Protein 3KBB (pdb70)

Nearest PDB structures (foldseek):
  3kbb-assembly1_A  TM=1.005E+00  e=5.059E-39  Thermotoga maritima MSB8
  7oct-assembly1_B  TM=7.646E-01  e=1.345E-12  Acinetobacter baumannii ATCC 19606 = CIP 70.34 = JCM 6841
  3s6j-assembly2_B  TM=7.146E-01  e=1.345E-12  Pseudomonas syringae pv. tomato
  2go7-assembly3_C  TM=7.590E-01  e=2.229E-09  Streptococcus pneumoniae TIGR4
  2hi0-assembly2_B  TM=6.966E-01  e=6.775E-09  Lactobaci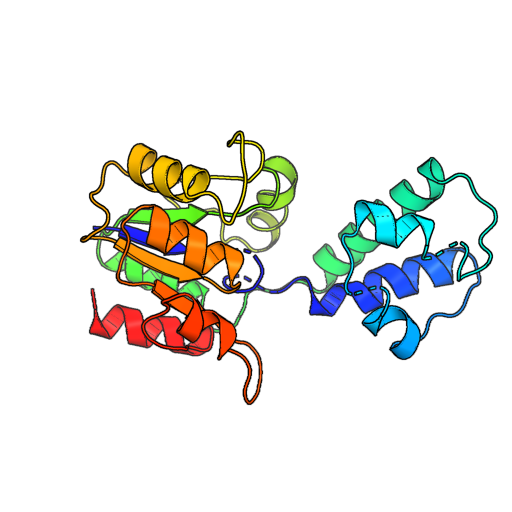llus delbrueckii

Sequence (210 aa):
EAVIFDDGVLDTEPLYFEAYRRVAESYGKPYTEDLHRRIGVPEREGLPILEALEIKDSLENFKKRVHEEKKRVFSELLKENPGVREALEFVKSKRIKLALATSTPQREALEERRLRRLDLEEKYFDVVFGDQVKNGKPDPEIYLLVLERLNVVPEKVVVFEDSKSGVEAAKSAGIERIYGVVHSLNDGKALLEAGAVALVKPEEILNVLKEVL

Structure (mmCIF, N/CA/C/O backbone):
data_3KBB
#
_entry.id   3KBB
#
_cell.length_a   48.160
_cell.length_b   66.698
_cell.length_c   83.800
_cell.angle_alpha   90.000
_cell.angle_beta   90.000
_cell.angle_gamma   90.000
#
_symmetry.space_group_name_H-M   'P 2 21 21'
#
loop_
_entity.id
_entity.type
_entity.pdbx_description
1 polymer 'Phosphorylated carbohydrates phosphatase TM_1254'
2 non-polymer 'SULFATE ION'
3 non-polymer GLYCEROL
4 water water
#
loop_
_atom_site.group_PDB
_atom_site.id
_atom_site.type_symbol
_atom_site.label_atom_id
_atom_site.label_alt_id
_atom_site.label_comp_id
_atom_site.label_asym_id
_atom_site.label_entity_id
_atom_site.label_seq_id
_atom_site.pdbx_PDB_ins_code
_atom_site.Cartn_x
_atom_site.Cartn_y
_atom_site.Cartn_z
_atom_site.occupancy
_atom_site.B_iso_or_equiv
_atom_site.auth_seq_id
_atom_site.auth_comp_id
_atom_site.auth_asym_id
_atom_site.auth_atom_id
_atom_site.pdbx_PDB_model_num
ATOM 9 N N . GLU A 1 2 ? -13.659 0.461 13.242 1.00 24.19 2 GLU A N 1
ATOM 10 C CA . GLU A 1 2 ? -13.711 1.906 13.091 1.00 22.72 2 GLU A CA 1
ATOM 11 C C . GLU A 1 2 ? -12.418 2.585 13.480 1.00 22.10 2 GLU A C 1
ATOM 12 O O . GLU A 1 2 ? -12.142 3.708 13.043 1.00 22.13 2 GLU A O 1
ATOM 18 N N . ALA A 1 3 ? -11.610 1.905 14.294 1.00 19.53 3 ALA A N 1
ATOM 19 C CA . ALA A 1 3 ? -10.313 2.463 14.621 1.00 18.97 3 ALA A CA 1
ATOM 20 C C . ALA A 1 3 ? -9.293 1.394 14.986 1.00 17.82 3 ALA A C 1
ATOM 21 O O . ALA A 1 3 ? -9.640 0.291 15.414 1.00 16.73 3 ALA A O 1
ATOM 23 N N . VAL A 1 4 ? -8.032 1.763 14.792 1.00 16.88 4 VAL A N 1
ATOM 24 C CA . VAL A 1 4 ? -6.908 0.945 15.241 1.00 17.10 4 VAL A CA 1
ATOM 25 C C . VAL A 1 4 ? -6.023 1.816 16.149 1.00 17.86 4 VAL A C 1
ATOM 26 O O . VAL A 1 4 ? -5.694 2.960 15.795 1.00 18.39 4 VAL A O 1
ATOM 30 N N . ILE A 1 5 ? -5.727 1.309 17.348 1.00 16.56 5 ILE A N 1
ATOM 31 C CA . ILE A 1 5 ? -4.951 2.041 18.333 1.00 15.61 5 ILE A CA 1
ATOM 32 C C . ILE A 1 5 ? -3.582 1.371 18.556 1.00 16.84 5 ILE A C 1
ATOM 33 O O . ILE A 1 5 ? -3.520 0.160 18.777 1.00 16.94 5 ILE A O 1
ATOM 38 N N . PHE A 1 6 ? -2.499 2.144 18.517 1.00 16.08 6 PHE A N 1
ATOM 39 C CA . PHE A 1 6 ? -1.163 1.621 18.738 1.00 17.61 6 PHE A CA 1
ATOM 40 C C . PHE A 1 6 ? -0.575 2.198 20.003 1.00 17.20 6 PHE A C 1
ATOM 41 O O . PHE A 1 6 ? -0.595 3.420 20.205 1.00 18.15 6 PHE A O 1
ATOM 49 N N . ASP A 1 7 ? 0.044 1.361 20.821 1.00 17.12 7 ASP A N 1
ATOM 50 C CA . ASP A 1 7 ? 1.036 1.868 21.773 1.00 18.01 7 ASP A CA 1
ATOM 51 C C . ASP A 1 7 ? 2.271 2.345 20.999 1.00 18.29 7 ASP A C 1
ATOM 52 O O . ASP A 1 7 ? 2.487 1.929 19.846 1.00 17.30 7 ASP A O 1
ATOM 65 N N . ASP A 1 9 ? 6.007 3.040 22.302 1.00 18.12 9 ASP A N 1
ATOM 66 C CA . ASP A 1 9 ? 7.274 2.401 22.545 1.00 19.86 9 ASP A CA 1
ATOM 67 C C . ASP A 1 9 ? 7.090 0.907 22.664 1.00 20.29 9 ASP A C 1
ATOM 68 O O . ASP A 1 9 ? 6.289 0.422 23.465 1.00 21.68 9 ASP A O 1
ATOM 73 N N . GLY A 1 10 ? 7.864 0.199 21.879 1.00 20.95 10 GLY A N 1
ATOM 74 C CA . GLY A 1 10 ? 7.780 -1.251 21.837 1.00 22.05 10 GLY A CA 1
ATOM 75 C C . GLY A 1 10 ? 6.852 -1.761 20.750 1.00 22.62 10 GLY A C 1
ATOM 76 O O . GLY A 1 10 ? 6.706 -2.975 20.582 1.00 24.21 10 GLY A O 1
ATOM 77 N N . VAL A 1 11 ? 6.210 -0.857 20.015 1.00 21.07 11 VAL A N 1
ATOM 78 C CA . VAL A 1 11 ? 5.391 -1.248 18.889 1.00 20.26 11 VAL A CA 1
ATOM 79 C C . VAL A 1 11 ? 5.856 -0.473 17.681 1.00 20.47 11 VAL A C 1
ATOM 80 O O . VAL A 1 11 ? 6.313 -1.049 16.724 1.00 20.49 11 VAL A O 1
ATOM 84 N N . LEU A 1 12 ? 5.789 0.863 17.735 1.00 20.16 12 LEU A N 1
ATOM 85 C CA . LEU A 1 12 ? 6.236 1.631 16.567 1.00 20.26 12 LEU A CA 1
ATOM 86 C C . LEU A 1 12 ? 7.772 1.712 16.434 1.00 21.45 12 LEU A C 1
ATOM 87 O O . LEU A 1 12 ? 8.318 1.744 15.318 1.00 21.47 12 LEU A O 1
ATOM 105 N N . ASP A 1 14 ? 11.469 0.860 19.281 1.00 25.63 14 ASP A N 1
ATOM 106 C CA . ASP A 1 14 ? 11.873 0.300 20.580 1.00 27.43 14 ASP A CA 1
ATOM 107 C C . ASP A 1 14 ? 13.043 1.083 21.207 1.00 27.63 14 ASP A C 1
ATOM 108 O O . ASP A 1 14 ? 14.172 1.034 20.706 1.00 28.50 14 ASP A O 1
ATOM 113 N N . THR A 1 15 ? 12.785 1.777 22.300 1.00 28.25 15 THR A N 1
ATOM 114 C CA . THR A 1 15 ? 13.872 2.538 22.951 1.00 28.58 15 THR A CA 1
ATOM 115 C C . THR A 1 15 ? 14.643 1.702 23.952 1.00 29.11 15 THR A C 1
ATOM 116 O O . THR A 1 15 ? 15.839 1.984 24.212 1.00 27.83 15 THR A O 1
ATOM 120 N N . GLU A 1 16 ? 13.951 0.709 24.531 1.00 29.89 16 GLU A N 1
ATOM 121 C CA . GLU A 1 16 ? 14.540 -0.086 25.633 1.00 31.47 16 GLU A CA 1
ATOM 122 C C . GLU A 1 16 ? 15.929 -0.607 25.262 1.00 31.22 16 GLU A C 1
ATOM 123 O O . GLU A 1 16 ? 16.836 -0.494 26.078 1.00 33.13 16 GLU A O 1
ATOM 129 N N . PRO A 1 17 ? 16.102 -1.165 24.048 1.00 31.38 17 PRO A N 1
ATOM 130 C CA . PRO A 1 17 ? 17.434 -1.696 23.700 1.00 31.24 17 PRO A CA 1
ATOM 131 C C . PRO A 1 17 ? 18.546 -0.643 23.619 1.00 30.74 17 PRO A C 1
ATOM 132 O O . PRO A 1 17 ? 19.722 -1.006 23.623 1.00 31.32 17 PRO A O 1
ATOM 136 N N . LEU A 1 18 ? 18.184 0.625 23.509 1.00 29.48 18 LEU A N 1
ATOM 137 C CA . LEU A 1 18 ? 19.199 1.693 23.425 1.00 28.78 18 LEU A CA 1
ATOM 138 C C . LEU A 1 18 ? 19.595 2.271 24.763 1.00 29.27 18 LEU A C 1
ATOM 139 O O . LEU A 1 18 ? 20.456 3.159 24.811 1.00 28.83 18 LEU A O 1
ATOM 144 N N . TYR A 1 19 ? 18.944 1.827 25.838 1.00 29.29 19 TYR A N 1
ATOM 145 C CA . TYR A 1 19 ? 19.264 2.364 27.155 1.00 30.35 19 TYR A CA 1
ATOM 146 C C . TYR A 1 19 ? 20.696 2.049 27.571 1.00 30.15 19 TYR A C 1
ATOM 147 O O . TYR A 1 19 ? 21.338 2.876 28.214 1.00 31.78 19 TYR A O 1
ATOM 156 N N . PHE A 1 20 ? 21.181 0.858 27.221 1.00 30.34 20 PHE A N 1
ATOM 157 C CA . PHE A 1 20 ? 22.548 0.495 27.582 1.00 29.98 20 PHE A CA 1
ATOM 158 C C . PHE A 1 20 ? 23.532 1.511 27.018 1.00 29.67 20 PHE A C 1
ATOM 159 O O . PHE A 1 20 ? 24.319 2.092 27.770 1.00 29.27 20 PHE A O 1
ATOM 167 N N . GLU A 1 21 ? 23.472 1.756 25.706 1.00 28.92 21 GLU A N 1
ATOM 168 C CA . GLU A 1 21 ? 24.361 2.732 25.090 1.00 28.82 21 GLU A CA 1
ATOM 169 C C . GLU A 1 21 ? 24.259 4.145 25.694 1.00 28.94 21 GLU A C 1
ATOM 170 O O . GLU A 1 21 ? 25.285 4.813 25.929 1.00 28.11 21 GLU A O 1
ATOM 176 N N . ALA A 1 22 ? 23.032 4.593 25.978 1.00 28.83 22 ALA A N 1
ATOM 177 C CA . ALA A 1 22 ? 22.828 5.906 26.606 1.00 27.46 22 ALA A CA 1
ATOM 178 C C . ALA A 1 22 ? 23.525 5.971 27.981 1.00 27.02 22 ALA A C 1
ATOM 179 O O . ALA A 1 22 ? 24.264 6.932 28.266 1.00 27.08 22 ALA A O 1
ATOM 181 N N . TYR A 1 23 ? 23.309 4.949 28.798 1.00 26.74 23 TYR A N 1
ATOM 182 C CA . TYR A 1 23 ? 23.889 4.932 30.152 1.00 26.45 23 TYR A CA 1
ATOM 183 C C . TYR A 1 23 ? 25.405 4.678 30.107 1.00 25.60 23 TYR A C 1
ATOM 184 O O . TYR A 1 23 ? 26.160 5.223 30.921 1.00 24.57 23 TYR A O 1
ATOM 193 N N . ARG A 1 24 ? 25.835 3.885 29.132 1.00 25.03 24 ARG A N 1
ATOM 194 C CA . ARG A 1 24 ? 27.277 3.660 28.890 1.00 24.85 24 ARG A CA 1
ATOM 195 C C . ARG A 1 24 ? 27.983 4.972 28.539 1.00 24.93 24 ARG A C 1
ATOM 196 O O . ARG A 1 24 ? 29.075 5.256 29.070 1.00 24.53 24 ARG A O 1
ATOM 204 N N . ARG A 1 25 ? 27.382 5.778 27.667 1.00 23.90 25 ARG A N 1
ATOM 205 C CA . ARG A 1 25 ? 27.910 7.102 27.345 1.00 24.89 25 ARG A CA 1
ATOM 206 C C . ARG A 1 25 ? 27.961 8.068 28.531 1.00 24.78 25 ARG A C 1
ATOM 207 O O . ARG A 1 25 ? 28.914 8.857 28.661 1.00 25.03 25 ARG A O 1
ATOM 215 N N . VAL A 1 26 ? 26.929 8.030 29.372 1.00 25.31 26 VAL A N 1
ATOM 216 C CA . VAL A 1 26 ? 26.931 8.838 30.586 1.00 25.37 26 VAL A CA 1
ATOM 217 C C . VAL A 1 26 ? 28.146 8.467 31.431 1.00 24.64 26 VAL A C 1
ATOM 218 O O . VAL A 1 26 ? 28.943 9.353 31.784 1.00 25.69 26 VAL A O 1
ATOM 222 N N . ALA A 1 27 ? 28.304 7.171 31.706 1.00 24.53 27 ALA A N 1
ATOM 223 C CA . ALA A 1 27 ? 29.407 6.687 32.542 1.00 23.08 27 ALA A CA 1
ATOM 224 C C . ALA A 1 27 ? 30.725 7.119 31.907 1.00 23.26 27 ALA A C 1
ATOM 225 O O . ALA A 1 27 ? 31.637 7.627 32.599 1.00 23.09 27 ALA A O 1
ATOM 227 N N . GLU A 1 28 ? 30.832 6.911 30.590 1.00 21.55 28 GLU A N 1
ATOM 228 C CA . GLU A 1 28 ? 32.044 7.260 29.850 1.00 22.13 28 GLU A CA 1
ATOM 229 C C . GLU A 1 28 ? 32.361 8.760 29.950 1.00 22.05 28 GLU A C 1
ATOM 230 O O . GLU A 1 28 ? 33.533 9.157 30.036 1.00 23.99 28 GLU A O 1
ATOM 236 N N . SER A 1 29 ? 31.327 9.597 29.967 1.00 23.10 29 SER A N 1
ATOM 237 C CA . SER A 1 29 ? 31.537 11.044 30.069 1.00 24.11 29 SER A CA 1
ATOM 238 C C . SER A 1 29 ? 32.160 11.433 31.426 1.00 24.34 29 SER A C 1
ATOM 239 O O . SER A 1 29 ? 32.768 12.502 31.533 1.00 26.12 29 SER A O 1
ATOM 242 N N . TYR A 1 30 ? 31.968 10.592 32.438 1.00 25.01 30 TYR A N 1
ATOM 243 C CA . TYR A 1 30 ? 32.584 10.768 33.762 1.00 24.91 30 TYR A CA 1
ATOM 244 C C . TYR A 1 30 ? 33.874 9.947 33.979 1.00 24.83 30 TYR A C 1
ATOM 245 O O . TYR A 1 30 ? 34.361 9.783 35.147 1.00 24.56 30 TYR A O 1
ATOM 254 N N . GLY A 1 31 ? 34.414 9.406 32.887 1.00 24.50 31 GLY A N 1
ATOM 255 C CA . GLY A 1 31 ? 35.590 8.544 32.951 1.00 23.62 31 GLY A CA 1
ATOM 256 C C . GLY A 1 31 ? 35.381 7.186 33.623 1.00 24.06 31 GLY A C 1
ATOM 257 O O . GLY A 1 31 ? 36.347 6.610 34.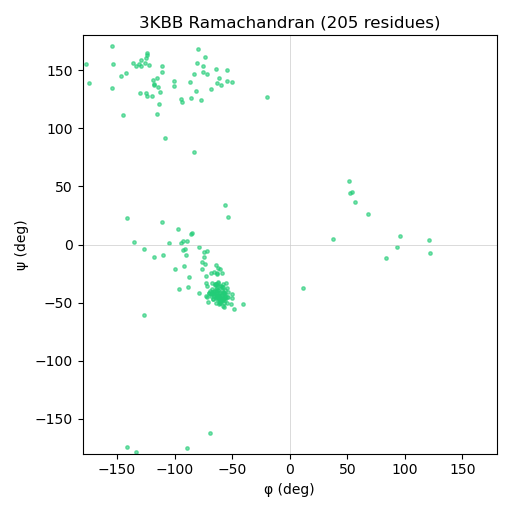115 1.00 23.99 31 GLY A O 1
ATOM 258 N N . LYS A 1 32 ? 34.132 6.664 33.612 1.00 22.26 32 LYS A N 1
ATOM 259 C CA . LYS A 1 32 ? 33.750 5.425 34.261 1.00 21.84 32 LYS A CA 1
ATOM 260 C C . LYS A 1 32 ? 33.293 4.331 33.273 1.00 21.26 32 LYS A C 1
ATOM 261 O O . LYS A 1 32 ? 32.637 4.636 32.269 1.00 20.28 32 LYS A O 1
ATOM 267 N N . PRO A 1 33 ? 33.642 3.069 33.586 1.00 21.37 33 PRO A N 1
ATOM 268 C CA . PRO A 1 33 ? 33.209 1.935 32.804 1.00 22.13 33 PRO A CA 1
ATOM 269 C C . PRO A 1 33 ? 31.762 1.569 33.176 1.00 23.08 33 PRO A C 1
ATOM 270 O O . PRO A 1 33 ? 31.211 2.052 34.191 1.00 22.68 33 PRO A O 1
ATOM 274 N N . TYR A 1 34 ? 31.151 0.712 32.367 1.00 24.08 34 TYR A N 1
ATOM 275 C CA . TYR A 1 34 ? 29.787 0.293 32.604 1.00 25.58 34 TYR A CA 1
ATOM 276 C C . TYR A 1 34 ? 29.571 -1.078 31.966 1.00 27.25 34 TYR A C 1
ATOM 277 O O . TYR A 1 34 ? 29.992 -1.299 30.832 1.00 28.38 34 TYR A O 1
ATOM 286 N N . THR A 1 35 ? 28.941 -1.992 32.700 1.00 27.95 35 THR A N 1
ATOM 287 C CA . THR A 1 35 ? 28.746 -3.371 32.217 1.00 29.28 35 THR A CA 1
ATOM 288 C C . THR A 1 35 ? 27.272 -3.672 31.912 1.00 29.90 35 THR A C 1
ATOM 289 O O . THR A 1 35 ? 26.367 -3.073 32.496 1.00 29.56 35 THR A O 1
ATOM 293 N N . GLU A 1 36 ? 27.038 -4.615 30.993 1.00 30.76 36 GLU A N 1
ATOM 294 C CA . GLU A 1 36 ? 25.655 -5.088 30.738 1.00 31.44 36 GLU A CA 1
ATOM 295 C C . GLU A 1 36 ? 25.057 -5.807 31.948 1.00 30.46 36 GLU A C 1
ATOM 296 O O . GLU A 1 36 ? 23.878 -5.692 32.200 1.00 30.46 36 GLU A O 1
ATOM 302 N N . ASP A 1 37 ? 25.884 -6.525 32.701 1.00 30.09 37 ASP A N 1
ATOM 303 C CA . ASP A 1 37 ? 25.448 -7.163 33.937 1.00 30.24 37 ASP A CA 1
ATOM 304 C C . ASP A 1 37 ? 24.856 -6.170 34.934 1.00 29.25 37 ASP A C 1
ATOM 305 O O . ASP A 1 37 ? 23.782 -6.424 35.479 1.00 29.47 37 ASP A O 1
ATOM 310 N N . LEU A 1 38 ? 25.519 -5.024 35.148 1.00 26.90 38 LEU A N 1
ATOM 311 C CA . LEU A 1 38 ? 24.932 -4.001 36.024 1.00 26.81 38 LEU A CA 1
ATOM 312 C C . LEU A 1 38 ? 23.689 -3.419 35.374 1.00 26.70 38 LEU A C 1
ATOM 313 O O . LEU A 1 38 ? 22.675 -3.189 36.029 1.00 27.34 38 LEU A O 1
ATOM 318 N N . HIS A 1 39 ? 23.784 -3.183 34.074 1.00 26.89 39 HIS A N 1
ATOM 319 C CA . HIS A 1 39 ? 22.752 -2.468 33.377 1.00 27.63 39 HIS A CA 1
ATOM 320 C C . HIS A 1 39 ? 21.436 -3.243 33.393 1.00 28.51 39 HIS A C 1
ATOM 321 O O . HIS A 1 39 ? 20.390 -2.645 33.631 1.00 28.69 39 HIS A O 1
ATOM 328 N N . ARG A 1 40 ? 21.526 -4.556 33.166 1.00 29.32 40 ARG A N 1
ATOM 329 C CA . ARG A 1 40 ? 20.379 -5.493 33.208 1.00 30.87 40 ARG A CA 1
ATOM 330 C C . ARG A 1 40 ? 19.643 -5.380 34.548 1.00 31.48 40 ARG A C 1
ATOM 331 O O . ARG A 1 40 ? 18.405 -5.476 34.619 1.00 30.20 40 ARG A O 1
ATOM 339 N N . ARG A 1 41 ? 20.413 -5.179 35.615 1.00 30.62 41 ARG A N 1
ATOM 340 C CA . ARG A 1 41 ? 19.805 -5.044 36.936 1.00 31.75 41 ARG A CA 1
ATOM 341 C C . ARG A 1 41 ? 19.225 -3.659 37.151 1.00 31.23 41 ARG A C 1
ATOM 342 O O . ARG A 1 41 ? 18.118 -3.519 37.692 1.00 32.39 41 ARG A O 1
ATOM 350 N N . ILE A 1 42 ? 19.954 -2.636 36.718 1.00 32.25 42 ILE A N 1
ATOM 351 C CA . ILE A 1 42 ? 19.497 -1.242 36.793 1.00 31.96 42 ILE A CA 1
ATOM 352 C C . ILE A 1 42 ? 18.150 -1.047 36.072 1.00 34.01 42 ILE A C 1
ATOM 353 O O . ILE A 1 42 ? 17.324 -0.191 36.474 1.00 33.89 42 ILE A O 1
ATOM 371 N N . GLY A 1 44 ? 15.705 -3.182 35.887 1.00 35.97 44 GLY A N 1
ATOM 372 C CA . GLY A 1 44 ? 14.584 -3.789 36.603 1.00 37.35 44 GLY A CA 1
ATOM 373 C C . GLY A 1 44 ? 13.813 -2.845 37.528 1.00 38.16 44 GLY A C 1
ATOM 374 O O . GLY A 1 44 ? 12.926 -3.293 38.261 1.00 38.78 44 GLY A O 1
ATOM 375 N N . VAL A 1 45 ? 14.159 -1.558 37.532 1.00 38.70 45 VAL A N 1
ATOM 376 C CA . VAL A 1 45 ? 13.469 -0.565 38.374 1.00 39.42 45 VAL A CA 1
ATOM 377 C C . VAL A 1 45 ? 13.186 0.714 37.600 1.00 40.06 45 VAL A C 1
ATOM 378 O O . VAL A 1 45 ? 13.867 1.000 36.617 1.00 40.23 45 VAL A O 1
ATOM 382 N N . PRO A 1 46 ? 12.170 1.487 38.026 1.00 40.79 46 PRO A N 1
ATOM 383 C CA . PRO A 1 46 ? 11.883 2.782 37.384 1.00 41.36 46 PRO A CA 1
ATOM 384 C C . PRO A 1 46 ? 13.075 3.732 37.322 1.00 41.49 46 PRO A C 1
ATOM 385 O O . PRO A 1 46 ? 13.843 3.855 38.290 1.00 41.76 46 PRO A O 1
ATOM 389 N N . GLU A 1 47 ? 13.200 4.427 36.196 1.00 41.57 47 GLU A N 1
ATOM 390 C CA . GLU A 1 47 ? 14.327 5.338 35.967 1.00 41.65 47 GLU A CA 1
ATOM 391 C C . GLU A 1 47 ? 14.489 6.413 37.055 1.00 41.61 47 GLU A C 1
ATOM 392 O O . GLU A 1 47 ? 15.606 6.815 37.379 1.00 40.92 47 GLU A O 1
ATOM 398 N N . ARG A 1 48 ? 13.379 6.871 37.625 1.00 41.40 48 ARG A N 1
ATOM 399 C CA . ARG A 1 48 ? 13.442 7.870 38.692 1.00 41.73 48 ARG A CA 1
ATOM 400 C C . ARG A 1 48 ? 14.360 7.459 39.860 1.00 40.47 48 ARG A C 1
ATOM 401 O O . ARG A 1 48 ? 15.143 8.280 40.342 1.00 40.59 48 ARG A O 1
ATOM 409 N N . GLU A 1 49 ? 14.238 6.211 40.314 1.00 39.43 49 GLU A N 1
ATOM 410 C CA . GLU A 1 49 ? 15.088 5.670 41.389 1.00 38.69 49 GLU A CA 1
ATOM 411 C C . GLU A 1 49 ? 16.337 4.977 40.850 1.00 37.53 49 GLU A C 1
ATOM 412 O O . GLU A 1 49 ? 17.294 4.740 41.586 1.00 36.96 49 GLU A O 1
ATOM 418 N N . GLY A 1 50 ? 16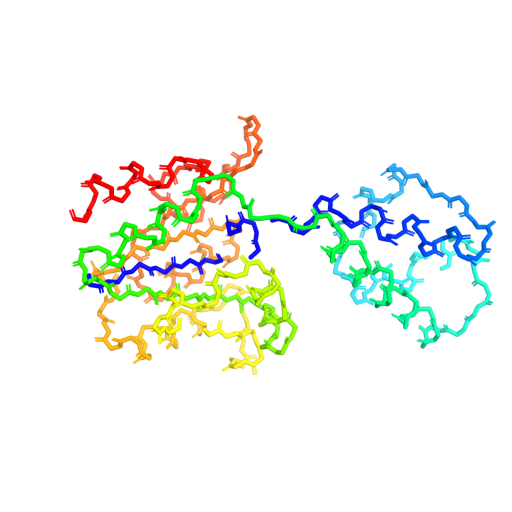.297 4.618 39.576 1.00 35.90 50 GLY A N 1
ATOM 419 C CA . GLY A 1 50 ? 17.420 3.951 38.909 1.00 34.93 50 GLY A CA 1
ATOM 420 C C . GLY A 1 50 ? 18.614 4.853 38.684 1.00 34.17 50 GLY A C 1
ATOM 421 O O . GLY A 1 50 ? 19.769 4.423 38.872 1.00 34.21 50 GLY A O 1
ATOM 422 N N . LEU A 1 51 ? 18.353 6.094 38.281 1.00 32.63 51 LEU A N 1
ATOM 423 C CA . LEU A 1 51 ? 19.414 7.062 38.003 1.00 32.42 51 LEU A CA 1
ATOM 424 C C . LEU A 1 51 ? 20.306 7.386 39.201 1.00 32.31 51 LEU A C 1
ATOM 425 O O . LEU A 1 51 ? 21.527 7.354 39.080 1.00 32.25 51 LEU A O 1
ATOM 430 N N . PRO A 1 52 ? 19.710 7.721 40.355 1.00 32.31 52 PRO A N 1
ATOM 431 C CA . PRO A 1 52 ? 20.540 7.963 41.542 1.00 31.85 52 PRO A CA 1
ATOM 432 C C . PRO A 1 52 ? 21.392 6.758 41.942 1.00 31.38 52 PRO A C 1
ATOM 433 O O . PRO A 1 52 ? 22.541 6.946 42.341 1.00 31.21 52 PRO A O 1
ATOM 437 N N . ILE A 1 53 ? 20.837 5.549 41.831 1.00 30.97 53 ILE A N 1
ATOM 438 C CA . ILE A 1 53 ? 21.571 4.311 42.056 1.00 30.79 53 ILE A CA 1
ATOM 439 C C . ILE A 1 53 ? 22.747 4.177 41.073 1.00 30.33 53 ILE A C 1
ATOM 440 O O . ILE A 1 53 ? 23.859 3.874 41.470 1.00 29.25 53 ILE A O 1
ATOM 445 N N . LEU A 1 54 ? 22.483 4.386 39.793 1.00 30.11 54 LEU A N 1
ATOM 446 C CA . LEU A 1 54 ? 23.539 4.329 38.791 1.00 30.17 54 LEU A CA 1
ATOM 447 C C . LEU A 1 54 ? 24.685 5.262 39.177 1.00 30.08 54 LEU A C 1
ATOM 448 O O . LEU A 1 54 ? 25.860 4.876 39.121 1.00 28.95 54 LEU A O 1
ATOM 461 N N . GLU A 1 56 ? 25.658 6.469 42.085 1.00 30.03 56 GLU A N 1
ATOM 462 C CA . GLU A 1 56 ? 26.439 5.954 43.217 1.00 29.33 56 GLU A CA 1
ATOM 463 C C . GLU A 1 56 ? 27.158 4.637 42.897 1.00 29.24 56 GLU A C 1
ATOM 464 O O . GLU A 1 56 ? 28.281 4.416 43.362 1.00 28.98 56 GLU A O 1
ATOM 470 N N . ALA A 1 57 ? 26.513 3.770 42.124 1.00 28.27 57 ALA A N 1
ATOM 471 C CA . ALA A 1 57 ? 27.142 2.517 41.715 1.00 28.61 57 ALA A CA 1
ATOM 472 C C . ALA A 1 57 ? 28.469 2.800 40.992 1.00 28.68 57 ALA A C 1
ATOM 473 O O . ALA A 1 57 ? 29.459 2.067 41.173 1.00 29.30 57 ALA A O 1
ATOM 475 N N . LEU A 1 58 ? 28.475 3.850 40.180 1.00 27.75 58 LEU A N 1
ATOM 476 C CA . LEU A 1 58 ? 29.621 4.217 39.351 1.00 28.69 58 LEU A CA 1
ATOM 477 C C . LEU A 1 58 ? 30.596 5.162 40.060 1.00 28.71 58 LEU A C 1
ATOM 478 O O . LEU A 1 58 ? 31.581 5.629 39.462 1.00 28.09 58 LEU A O 1
ATOM 483 N N . GLU A 1 59 ? 30.299 5.461 41.327 1.00 29.29 59 GLU A N 1
ATOM 484 C CA . GLU A 1 59 ? 31.149 6.328 42.153 1.00 31.21 59 GLU A CA 1
ATOM 485 C C . GLU A 1 59 ? 31.378 7.698 41.530 1.00 30.58 59 GLU A C 1
ATOM 486 O O . GLU A 1 59 ? 32.475 8.279 41.616 1.00 30.75 59 GLU A O 1
ATOM 492 N N . ILE A 1 60 ? 30.336 8.206 40.877 1.00 30.19 60 ILE A N 1
ATOM 493 C CA . ILE A 1 60 ? 30.370 9.505 40.242 1.00 30.45 60 ILE A CA 1
ATOM 494 C C . ILE A 1 60 ? 30.127 10.599 41.281 1.00 31.87 60 ILE A C 1
ATOM 495 O O . ILE A 1 60 ? 29.207 10.502 42.095 1.00 31.50 60 ILE A O 1
ATOM 500 N N . LYS A 1 61 ? 30.980 11.615 41.247 1.00 32.91 61 LYS A N 1
ATOM 501 C CA . LYS A 1 61 ? 30.899 12.712 42.201 1.00 34.86 61 LYS A CA 1
ATOM 502 C C . LYS A 1 61 ? 30.393 13.921 41.433 1.00 35.26 61 LYS A C 1
ATOM 503 O O . LYS A 1 61 ? 31.159 14.646 40.805 1.00 36.16 61 LYS A O 1
ATOM 509 N N . ASP A 1 62 ? 29.078 14.081 41.431 1.00 36.29 62 ASP A N 1
ATOM 510 C CA . ASP A 1 62 ? 28.421 15.215 40.797 1.00 37.04 62 ASP A CA 1
ATOM 511 C C . ASP A 1 62 ? 27.109 15.359 41.558 1.00 37.93 62 ASP A C 1
ATOM 512 O O . ASP A 1 62 ? 26.779 14.503 42.380 1.00 38.17 62 ASP A O 1
ATOM 517 N N . SER A 1 63 ? 26.380 16.445 41.322 1.00 38.61 63 SER A N 1
ATOM 518 C CA . SER A 1 63 ? 25.046 16.577 41.895 1.00 39.41 63 SER A CA 1
ATOM 519 C C . SER A 1 63 ? 24.095 15.684 41.099 1.00 39.52 63 SER A C 1
ATOM 520 O O . SER A 1 63 ? 24.334 15.419 39.905 1.00 39.55 63 SER A O 1
ATOM 523 N N . LEU A 1 64 ? 23.018 15.230 41.737 1.00 39.57 64 LEU A N 1
ATOM 524 C CA . LEU A 1 64 ? 22.006 14.447 41.015 1.00 39.88 64 LEU A CA 1
ATOM 525 C C . LEU A 1 64 ? 21.404 15.239 39.840 1.00 40.31 64 LEU A C 1
ATOM 526 O O . LEU A 1 64 ? 21.110 14.679 38.779 1.00 40.10 64 LEU A O 1
ATOM 531 N N . GLU A 1 65 ? 21.234 16.541 40.050 1.00 40.29 65 GLU A N 1
ATOM 532 C CA . GLU A 1 65 ? 20.683 17.437 39.050 1.00 40.48 65 GLU A CA 1
ATOM 533 C C . GLU A 1 65 ? 21.550 17.440 37.795 1.00 40.19 65 GLU A C 1
ATOM 534 O O . GLU A 1 65 ? 21.037 17.310 36.679 1.00 40.16 65 GLU A O 1
ATOM 540 N N . ASN A 1 66 ? 22.858 17.593 37.992 1.00 39.95 66 ASN A N 1
ATOM 541 C CA . ASN A 1 66 ? 23.821 17.559 36.898 1.00 40.08 66 ASN A CA 1
ATOM 542 C C . ASN A 1 66 ? 23.849 16.194 36.208 1.00 39.37 66 ASN A C 1
ATOM 543 O O . ASN A 1 66 ? 23.903 16.113 34.972 1.00 39.62 66 ASN A O 1
ATOM 548 N N . PHE A 1 67 ? 23.797 15.132 37.009 1.00 38.37 67 PHE A N 1
ATOM 549 C CA . PHE A 1 67 ? 23.794 13.764 36.482 1.00 37.50 67 PHE A CA 1
ATOM 550 C C . PHE A 1 67 ? 22.584 13.525 35.585 1.00 37.75 67 PHE A C 1
ATOM 551 O O . PHE A 1 67 ? 22.729 13.052 34.452 1.00 37.46 67 PHE A O 1
ATOM 559 N N . LYS A 1 68 ? 21.396 13.869 36.097 1.00 37.68 68 LYS A N 1
ATOM 560 C CA . LYS A 1 68 ? 20.133 13.704 35.359 1.00 37.86 68 LYS A CA 1
ATOM 561 C C . LYS A 1 68 ? 20.153 14.448 34.042 1.00 37.36 68 LYS A C 1
ATOM 562 O O . LYS A 1 68 ? 19.621 13.968 33.047 1.00 36.33 68 LYS A O 1
ATOM 568 N N . LYS A 1 69 ? 20.792 15.616 34.039 1.00 37.95 69 LYS A N 1
ATOM 569 C CA . LYS A 1 69 ? 20.928 16.411 32.827 1.00 38.81 69 LYS A CA 1
ATOM 570 C C . LYS A 1 69 ? 21.792 15.684 31.795 1.00 38.78 69 LYS A C 1
ATOM 571 O O . LYS A 1 69 ? 21.507 15.721 30.601 1.00 38.73 69 LYS A O 1
ATOM 577 N N . ARG A 1 70 ? 22.857 15.036 32.270 1.00 38.88 70 ARG A N 1
ATOM 578 C CA . ARG A 1 70 ? 23.772 14.310 31.388 1.00 38.48 70 ARG A CA 1
ATOM 579 C C . ARG A 1 70 ? 23.070 13.101 30.797 1.00 37.62 70 ARG A C 1
ATOM 580 O O . ARG A 1 70 ? 23.213 12.806 29.610 1.00 36.76 70 ARG A O 1
ATOM 588 N N . VAL A 1 71 ? 22.319 12.396 31.634 1.00 37.11 71 VAL A N 1
ATOM 589 C CA . VAL A 1 71 ? 21.500 11.289 31.160 1.00 37.47 71 VAL A CA 1
ATOM 590 C C . VAL A 1 71 ? 20.547 11.779 30.056 1.00 38.19 71 VAL A C 1
ATOM 591 O O . VAL A 1 71 ? 20.421 11.151 28.990 1.00 36.95 71 VAL A O 1
ATOM 595 N N . HIS A 1 72 ? 19.913 12.922 30.311 1.00 39.28 72 HIS A N 1
ATOM 596 C CA . HIS A 1 72 ? 18.985 13.511 29.352 1.00 40.59 72 HIS A CA 1
ATOM 597 C C . HIS A 1 72 ? 19.680 13.749 28.002 1.00 40.29 72 HIS A C 1
ATOM 598 O O . HIS A 1 72 ? 19.186 13.324 26.957 1.00 39.80 72 HIS A O 1
ATOM 605 N N . GLU A 1 73 ? 20.842 14.393 28.050 1.00 40.63 73 GLU A N 1
ATOM 606 C CA . GLU A 1 73 ? 21.663 14.700 26.871 1.00 40.81 73 GLU A CA 1
ATOM 607 C C . GLU A 1 73 ? 22.096 13.452 26.083 1.00 40.39 73 GLU A C 1
ATOM 608 O O . GLU A 1 73 ? 21.981 13.418 24.847 1.00 40.54 73 GLU A O 1
ATOM 614 N N . GLU A 1 74 ? 22.592 12.441 26.794 1.00 39.57 74 GLU A N 1
ATOM 615 C CA . GLU A 1 74 ? 23.055 11.213 26.148 1.00 38.88 74 GLU A CA 1
ATOM 616 C C . GLU A 1 74 ? 21.919 10.392 25.517 1.00 38.83 74 GLU A C 1
ATOM 617 O O . GLU A 1 74 ? 22.092 9.815 24.436 1.00 38.43 74 GLU A O 1
ATOM 623 N N . LYS A 1 75 ? 20.761 10.341 26.175 1.00 38.20 75 LYS A N 1
ATOM 624 C CA . LYS A 1 75 ? 19.589 9.677 25.589 1.00 38.29 75 LYS A CA 1
ATOM 625 C C . LYS A 1 75 ? 19.155 10.342 24.274 1.00 38.40 75 LYS A C 1
ATOM 626 O O . LYS A 1 75 ? 18.835 9.659 23.304 1.00 38.16 75 LYS A O 1
ATOM 632 N N . LYS A 1 76 ? 19.169 11.674 24.239 1.00 38.46 76 LYS A N 1
ATOM 633 C CA . LYS A 1 76 ? 18.799 12.411 23.033 1.00 38.78 76 LYS A CA 1
ATOM 634 C C . LYS A 1 76 ? 19.699 12.045 21.872 1.00 38.38 76 LYS A C 1
ATOM 635 O O . LYS A 1 76 ? 19.221 11.789 20.770 1.00 38.64 76 LYS A O 1
ATOM 641 N N . ARG A 1 77 ? 21.002 12.026 22.133 1.00 37.73 77 ARG A N 1
ATOM 642 C CA . ARG A 1 77 ? 22.008 11.730 21.130 1.00 37.21 77 ARG A CA 1
ATOM 643 C C . ARG A 1 77 ? 21.871 10.312 20.620 1.00 36.16 77 ARG A C 1
ATOM 644 O O . ARG A 1 77 ? 21.862 10.090 19.406 1.00 35.73 77 ARG A O 1
ATOM 652 N N . VAL A 1 78 ? 21.786 9.362 21.550 1.00 34.90 78 VAL A N 1
ATOM 653 C CA . VAL A 1 78 ? 21.659 7.961 21.200 1.00 33.98 78 VAL A CA 1
ATOM 654 C C . VAL A 1 78 ? 20.369 7.740 20.400 1.00 34.30 78 VAL A C 1
ATOM 655 O O . VAL A 1 78 ? 20.404 7.079 19.353 1.00 34.44 78 VAL A O 1
ATOM 659 N N . PHE A 1 79 ? 19.248 8.296 20.881 1.00 34.94 79 PHE A N 1
ATOM 660 C CA . PHE A 1 79 ? 17.940 8.046 20.231 1.00 35.71 79 PHE A CA 1
ATOM 661 C C . PHE A 1 79 ? 17.968 8.683 18.858 1.00 36.61 79 PHE A C 1
ATOM 662 O O . PHE A 1 79 ? 17.610 8.059 17.843 1.00 37.53 79 PHE A O 1
ATOM 670 N N . SER A 1 80 ? 18.440 9.922 18.819 1.00 36.80 80 SER A N 1
ATOM 671 C CA . SER A 1 80 ? 18.586 10.619 17.560 1.00 38.12 80 SER A CA 1
ATOM 672 C C . SER A 1 80 ? 19.427 9.812 16.574 1.00 37.90 80 SER A C 1
ATOM 673 O O . SER A 1 80 ? 19.049 9.661 15.413 1.00 37.72 80 SER A O 1
ATOM 676 N N . GLU A 1 81 ? 20.544 9.259 17.039 1.00 38.22 81 GLU A N 1
ATOM 677 C CA . GLU A 1 81 ? 21.431 8.496 16.157 1.00 39.07 81 GLU A CA 1
ATOM 678 C C . GLU A 1 81 ? 20.843 7.131 15.762 1.00 37.72 81 GLU A C 1
ATOM 679 O O . GLU A 1 81 ? 20.878 6.745 14.585 1.00 38.41 81 GLU A O 1
ATOM 685 N N . LEU A 1 82 ? 20.283 6.412 16.726 1.00 35.18 82 LEU A N 1
ATOM 686 C CA . LEU A 1 82 ? 20.044 4.976 16.521 1.00 33.95 82 LEU A CA 1
ATOM 687 C C . LEU A 1 82 ? 18.588 4.518 16.552 1.00 32.75 82 LEU A C 1
ATOM 688 O O . LEU A 1 82 ? 18.310 3.358 16.234 1.00 32.27 82 LEU A O 1
ATOM 693 N N . LEU A 1 83 ? 17.672 5.390 16.971 1.00 31.98 83 LEU A N 1
ATOM 694 C CA . LEU A 1 83 ? 16.270 4.972 17.067 1.00 31.54 83 LEU A CA 1
ATOM 695 C C . LEU A 1 83 ? 15.676 4.957 15.672 1.00 30.23 83 LEU A C 1
ATOM 696 O O . LEU A 1 83 ? 15.744 5.943 14.969 1.00 30.57 83 LEU A O 1
ATOM 701 N N . LYS A 1 84 ? 15.133 3.810 15.278 1.00 28.90 84 LYS A N 1
ATOM 702 C CA . LYS A 1 84 ? 14.522 3.651 13.976 1.00 28.34 84 LYS A CA 1
ATOM 703 C C . LYS A 1 84 ? 13.141 3.041 14.186 1.00 27.32 84 LYS A C 1
ATOM 704 O O . LYS A 1 84 ? 12.881 2.394 15.196 1.00 27.31 84 LYS A O 1
ATOM 710 N N . GLU A 1 85 ? 12.270 3.217 13.214 1.00 25.82 85 GLU A N 1
ATOM 711 C CA . GLU A 1 85 ? 10.976 2.583 13.248 1.00 24.69 85 GLU A CA 1
ATOM 712 C C . GLU A 1 85 ? 11.156 1.060 13.189 1.00 24.62 85 GLU A C 1
ATOM 713 O O . GLU A 1 85 ? 12.147 0.560 12.612 1.00 26.00 85 GLU A O 1
ATOM 719 N N . ASN A 1 86 ? 10.224 0.319 13.780 1.00 23.33 86 ASN A N 1
ATOM 720 C CA . ASN A 1 86 ? 10.246 -1.147 13.656 1.00 23.78 86 ASN A CA 1
ATOM 721 C C . ASN A 1 86 ? 9.854 -1.564 12.233 1.00 24.35 86 ASN A C 1
ATOM 722 O O . ASN A 1 86 ? 9.002 -0.916 11.595 1.00 23.66 86 ASN A O 1
ATOM 727 N N . PRO A 1 87 ? 10.450 -2.672 11.742 1.00 25.86 87 PRO A N 1
ATOM 728 C CA . PRO A 1 87 ? 10.092 -3.108 10.382 1.00 25.74 87 PRO A CA 1
ATOM 729 C C . PRO A 1 87 ? 8.603 -3.416 10.239 1.00 25.04 87 PRO A C 1
ATOM 730 O O . PRO A 1 87 ? 8.006 -4.063 11.116 1.00 25.95 87 PRO A O 1
ATOM 734 N N . GLY A 1 88 ? 8.025 -2.970 9.124 1.00 24.23 88 GLY A N 1
ATOM 735 C CA . GLY A 1 88 ? 6.628 -3.276 8.763 1.00 23.76 88 GLY A CA 1
ATOM 736 C C . GLY A 1 88 ? 5.601 -2.364 9.407 1.00 24.02 88 GLY A C 1
ATOM 737 O O . GLY A 1 88 ? 4.423 -2.371 9.014 1.00 23.78 88 GLY A O 1
ATOM 738 N N . VAL A 1 89 ? 6.026 -1.566 10.388 1.00 23.42 89 VAL A N 1
ATOM 739 C CA . VAL A 1 89 ? 5.040 -0.738 11.084 1.00 24.32 89 VAL A CA 1
ATOM 740 C C . VAL A 1 89 ? 4.496 0.414 10.192 1.00 23.50 89 VAL A C 1
ATOM 741 O O . VAL A 1 89 ? 3.284 0.698 10.178 1.00 23.03 89 VAL A O 1
ATOM 745 N N . ARG A 1 90 ? 5.374 1.057 9.435 1.00 23.46 90 ARG A N 1
ATOM 746 C CA . ARG A 1 90 ? 4.901 2.093 8.512 1.00 23.53 90 ARG A CA 1
ATOM 747 C C . ARG A 1 90 ? 3.846 1.548 7.544 1.00 23.89 90 ARG A C 1
ATOM 748 O O . ARG A 1 90 ? 2.811 2.188 7.333 1.00 23.50 90 ARG A O 1
ATOM 756 N N . GLU A 1 91 ? 4.067 0.337 7.009 1.00 24.74 91 GLU A N 1
ATOM 757 C CA . GLU A 1 91 ? 3.159 -0.271 6.022 1.00 25.87 91 GLU A CA 1
ATOM 758 C C . GLU A 1 91 ? 1.801 -0.545 6.679 1.00 24.30 91 GLU A C 1
ATOM 759 O O . GLU A 1 91 ? 0.739 -0.472 6.047 1.00 23.14 91 GLU A O 1
ATOM 765 N N . ALA A 1 92 ? 1.849 -0.903 7.958 1.00 22.97 92 ALA A N 1
ATOM 766 C CA . ALA A 1 92 ? 0.657 -1.163 8.729 1.00 21.72 92 ALA A CA 1
ATOM 767 C C . ALA A 1 92 ? -0.122 0.120 8.947 1.00 20.93 92 ALA A C 1
ATOM 768 O O . ALA A 1 92 ? -1.338 0.124 8.779 1.00 19.39 92 ALA A O 1
ATOM 770 N N . LEU A 1 93 ? 0.570 1.207 9.303 1.00 20.76 93 LEU A N 1
ATOM 771 C CA . LEU A 1 93 ? -0.112 2.507 9.471 1.00 20.67 93 LEU A CA 1
ATOM 772 C C . LEU A 1 93 ? -0.707 2.982 8.139 1.00 21.54 93 LEU A C 1
ATOM 773 O O . LEU A 1 93 ? -1.864 3.440 8.078 1.00 20.96 93 LEU A O 1
ATOM 778 N N . GLU A 1 94 ? 0.095 2.854 7.084 1.00 22.05 94 GLU A N 1
ATOM 779 C CA . GLU A 1 94 ? -0.397 3.182 5.730 1.00 23.53 94 GLU A CA 1
ATOM 780 C C . GLU A 1 94 ? -1.644 2.364 5.371 1.00 23.33 94 GLU A C 1
ATOM 781 O O . GLU A 1 94 ? -2.605 2.893 4.809 1.00 23.86 94 GLU A O 1
ATOM 787 N N . PHE A 1 95 ? -1.651 1.076 5.714 1.00 21.87 95 PHE A N 1
ATOM 788 C CA . PHE A 1 95 ? -2.799 0.242 5.416 1.00 22.00 95 PHE A CA 1
ATOM 789 C C . PHE A 1 95 ? -4.084 0.699 6.120 1.00 21.55 95 PHE A C 1
ATOM 790 O O . PHE A 1 95 ? -5.155 0.776 5.489 1.00 21.32 95 PHE A O 1
ATOM 798 N N . VAL A 1 96 ? -4.008 0.983 7.428 1.00 20.24 96 VAL A N 1
ATOM 799 C CA . VAL A 1 96 ? -5.204 1.474 8.130 1.00 20.09 96 VAL A CA 1
ATOM 800 C C . VAL A 1 96 ? -5.746 2.737 7.443 1.00 20.54 96 VAL A C 1
ATOM 801 O O . VAL A 1 96 ? -6.968 2.866 7.258 1.00 20.81 96 VAL A O 1
ATOM 805 N N . LYS A 1 97 ? -4.856 3.655 7.084 1.00 21.27 97 LYS A N 1
ATOM 806 C CA . LYS A 1 97 ? -5.310 4.897 6.429 1.00 23.68 97 LYS A CA 1
ATOM 807 C C . LYS A 1 97 ? -5.950 4.582 5.071 1.00 24.33 97 LYS A C 1
ATOM 808 O O . LYS A 1 97 ? -6.985 5.170 4.708 1.00 23.54 97 LYS A O 1
ATOM 814 N N . SER A 1 98 ? -5.363 3.614 4.366 1.00 24.75 98 SER A N 1
ATOM 815 C CA . SER A 1 98 ? -5.905 3.171 3.043 1.00 25.02 98 SER A CA 1
ATOM 816 C C . SER A 1 98 ? -7.345 2.668 3.149 1.00 25.59 98 SER A C 1
ATOM 817 O O . SER A 1 98 ? -8.097 2.699 2.151 1.00 26.46 98 SER A O 1
ATOM 820 N N . LYS A 1 99 ? -7.750 2.200 4.342 1.00 26.23 99 LYS A N 1
ATOM 821 C CA . LYS A 1 99 ? -9.101 1.688 4.573 1.00 27.41 99 LYS A CA 1
ATOM 822 C C . LYS A 1 99 ? -10.074 2.754 5.096 1.00 27.00 99 LYS A C 1
ATOM 823 O O . LYS A 1 99 ? -11.233 2.462 5.399 1.00 27.05 99 LYS A O 1
ATOM 829 N N . ARG A 1 100 ? -9.569 3.979 5.191 1.00 27.02 100 ARG A N 1
ATOM 830 C CA . ARG A 1 100 ? -10.302 5.115 5.708 1.00 27.63 100 ARG A CA 1
ATOM 831 C C . ARG A 1 100 ? -10.861 4.807 7.102 1.00 27.28 100 ARG A C 1
ATOM 832 O O . ARG A 1 100 ? -12.034 5.044 7.425 1.00 27.88 100 ARG A O 1
ATOM 840 N N . ILE A 1 101 ? -9.988 4.222 7.911 1.00 25.72 101 ILE A N 1
ATOM 841 C CA . ILE A 1 101 ? -10.302 3.877 9.293 1.00 25.40 101 ILE A CA 1
ATOM 842 C C . ILE A 1 101 ? -9.437 4.836 10.142 1.00 23.35 101 ILE A C 1
ATOM 843 O O . ILE A 1 101 ? -8.325 5.160 9.745 1.00 23.26 101 ILE A O 1
ATOM 848 N N . LYS A 1 102 ? -9.926 5.220 11.315 1.00 21.82 102 LYS A N 1
ATOM 849 C CA . LYS A 1 102 ? -9.185 6.180 12.154 1.00 21.45 102 LYS A CA 1
ATOM 850 C C . LYS A 1 102 ? -8.017 5.486 12.819 1.00 20.91 102 LYS A C 1
ATOM 851 O O . LYS A 1 102 ? -8.110 4.273 13.134 1.00 19.85 102 LYS A O 1
ATOM 857 N N . LEU A 1 103 ? -6.939 6.238 13.044 1.00 19.93 103 LEU A N 1
ATOM 858 C CA . LEU A 1 103 ? -5.694 5.682 13.570 1.00 19.74 103 LEU A CA 1
ATOM 859 C C . LEU A 1 103 ? -5.363 6.478 14.808 1.00 18.89 103 LEU A C 1
ATOM 860 O O . LEU A 1 103 ? -5.387 7.722 14.756 1.00 18.23 103 LEU A O 1
ATOM 865 N N . ALA A 1 104 ? -5.078 5.784 15.907 1.00 16.90 104 ALA A N 1
ATOM 866 C CA . ALA A 1 104 ? -4.770 6.495 17.139 1.00 16.21 104 ALA A CA 1
ATOM 867 C C . ALA A 1 104 ? -3.489 5.941 17.764 1.00 17.14 104 ALA A C 1
ATOM 868 O O . ALA A 1 104 ? -3.150 4.763 17.574 1.00 16.86 104 ALA A O 1
ATOM 870 N N . LEU A 1 105 ? -2.842 6.798 18.553 1.00 18.01 105 LEU A N 1
ATOM 871 C CA . LEU A 1 105 ? -1.648 6.461 19.317 1.00 19.12 105 LEU A CA 1
ATOM 872 C C . LEU A 1 105 ? -1.993 6.636 20.796 1.00 19.27 105 LEU A C 1
ATOM 873 O O . LEU A 1 105 ? -2.658 7.613 21.171 1.00 20.43 105 LEU A O 1
ATOM 878 N N . ALA A 1 106 ? -1.573 5.698 21.648 1.00 19.67 106 ALA A N 1
ATOM 879 C CA . ALA A 1 106 ? -1.689 5.882 23.090 1.00 20.29 106 ALA A CA 1
ATOM 880 C C . ALA A 1 106 ? -0.299 5.565 23.672 1.00 22.15 106 ALA A C 1
ATOM 881 O O . ALA A 1 106 ? 0.319 4.541 23.324 1.00 23.12 106 ALA A O 1
ATOM 883 N N . THR A 1 107 ? 0.220 6.445 24.517 1.00 17.90 107 THR A N 1
ATOM 884 C CA . THR A 1 107 ? 1.526 6.207 25.110 1.00 18.53 107 THR A CA 1
ATOM 885 C C . THR A 1 107 ? 1.580 6.775 26.507 1.00 17.71 107 THR A C 1
ATOM 886 O O . THR A 1 107 ? 0.985 7.823 26.761 1.00 18.95 107 THR A O 1
ATOM 890 N N . SER A 1 108 ? 2.309 6.104 27.405 1.00 18.40 108 SER A N 1
ATOM 891 C CA . SER A 1 108 ? 2.542 6.634 28.738 1.00 18.70 108 SER A CA 1
ATOM 892 C C . SER A 1 108 ? 3.549 7.795 28.720 1.00 19.54 108 SER A C 1
ATOM 893 O O . SER A 1 108 ? 3.701 8.517 29.713 1.00 20.81 108 SER A O 1
ATOM 896 N N . THR A 1 109 ? 4.298 7.917 27.627 1.00 18.33 109 THR A N 1
ATOM 897 C CA . THR A 1 109 ? 5.332 8.946 27.491 1.00 19.43 109 THR A CA 1
ATOM 898 C C . THR A 1 109 ? 4.656 10.312 27.396 1.00 19.98 109 THR A C 1
ATOM 899 O O . THR A 1 109 ? 3.669 10.436 26.674 1.00 19.59 109 THR A O 1
ATOM 903 N N . PRO A 1 110 ? 5.154 11.312 28.156 1.00 21.46 110 PRO A N 1
ATOM 904 C CA . PRO A 1 110 ? 4.582 12.684 28.035 1.00 21.31 110 PRO A CA 1
ATOM 905 C C . PRO A 1 110 ? 4.593 13.218 26.628 1.00 19.70 110 PRO A C 1
ATOM 906 O O . PRO A 1 110 ? 5.487 12.934 25.830 1.00 18.74 110 PRO A O 1
ATOM 910 N N . GLN A 1 111 ? 3.605 14.080 26.359 1.00 18.96 111 GLN A N 1
ATOM 911 C CA . GLN A 1 111 ? 3.411 14.607 25.030 1.00 18.76 111 GLN A CA 1
ATOM 912 C C . GLN A 1 111 ? 4.649 15.159 24.329 1.00 18.19 111 GLN A C 1
ATOM 913 O O . GLN A 1 111 ? 4.952 14.789 23.168 1.00 18.75 111 GLN A O 1
ATOM 919 N N . ARG A 1 112 ? 5.335 16.108 24.975 1.00 19.44 112 ARG A N 1
ATOM 920 C CA . ARG A 1 112 ? 6.408 16.805 24.257 1.00 19.54 112 ARG A CA 1
ATOM 921 C C . ARG A 1 112 ? 7.538 15.845 23.858 1.00 20.01 112 ARG A C 1
ATOM 922 O O . ARG A 1 112 ? 7.983 15.795 22.695 1.00 19.35 112 ARG A O 1
ATOM 930 N N . GLU A 1 113 ? 7.931 15.012 24.810 1.00 20.82 113 GLU A N 1
ATOM 931 C CA . GLU A 1 113 ? 8.949 13.987 24.579 1.00 21.83 113 GLU A CA 1
ATOM 932 C C . GLU A 1 113 ? 8.536 12.993 23.471 1.00 21.31 113 GLU A C 1
ATOM 933 O O . GLU A 1 113 ? 9.344 12.653 22.617 1.00 20.15 113 GLU A O 1
ATOM 939 N N . ALA A 1 114 ? 7.283 12.502 23.528 1.00 20.95 114 ALA A N 1
ATOM 940 C CA . ALA A 1 114 ? 6.807 11.530 22.559 1.00 19.84 114 ALA A CA 1
ATOM 941 C C . ALA A 1 114 ? 6.764 12.110 21.161 1.00 20.02 114 ALA A C 1
ATOM 942 O O . ALA A 1 114 ? 7.211 11.487 20.209 1.00 19.64 114 ALA A O 1
ATOM 944 N N . LEU A 1 115 ? 6.243 13.336 21.022 1.00 19.58 115 LEU A N 1
ATOM 945 C CA . LEU A 1 115 ? 6.168 13.969 19.704 1.00 21.22 115 LEU A CA 1
ATOM 946 C C . LEU A 1 115 ? 7.526 14.161 19.053 1.00 23.44 115 LEU A C 1
ATOM 947 O O . LEU A 1 115 ? 7.631 14.031 17.828 1.00 23.31 115 LEU A O 1
ATOM 952 N N . GLU A 1 116 ? 8.559 14.467 19.834 1.00 24.83 116 GLU A N 1
ATOM 953 C CA A GLU A 1 116 ? 9.935 14.636 19.330 0.50 26.70 116 GLU A CA 1
ATOM 954 C CA B GLU A 1 116 ? 9.843 14.676 19.175 0.50 26.10 116 GLU A CA 1
ATOM 955 C C . GLU A 1 116 ? 10.364 13.350 18.595 1.00 26.95 116 GLU A C 1
ATOM 956 O O . GLU A 1 116 ? 10.873 13.357 17.463 1.00 27.20 116 GLU A O 1
ATOM 967 N N . ARG A 1 117 ? 10.148 12.218 19.279 1.00 26.61 117 ARG A N 1
ATOM 968 C CA A ARG A 1 117 ? 10.509 10.893 18.721 0.50 26.43 117 ARG A CA 1
ATOM 969 C CA B ARG A 1 117 ? 10.530 10.900 18.720 0.50 26.41 117 ARG A CA 1
ATOM 970 C C . ARG A 1 117 ? 9.745 10.600 17.448 1.00 26.37 117 ARG A C 1
ATOM 971 O O . ARG A 1 117 ? 10.324 10.226 16.430 1.00 26.94 117 ARG A O 1
ATOM 986 N N . LEU A 1 118 ? 8.431 10.775 17.499 1.00 25.44 118 LEU A N 1
ATOM 987 C CA . LEU A 1 118 ? 7.600 10.471 16.347 1.00 25.93 118 LEU A CA 1
ATOM 988 C C . LEU A 1 118 ? 7.967 11.366 15.173 1.00 26.57 118 LEU A C 1
ATOM 989 O O . LEU A 1 118 ? 7.934 10.936 14.019 1.00 28.46 118 LEU A O 1
ATOM 994 N N . ARG A 1 119 ? 8.251 12.637 15.458 1.00 28.37 119 ARG A N 1
ATOM 995 C CA . ARG A 1 119 ? 8.614 13.580 14.384 1.00 29.77 119 ARG A CA 1
ATOM 996 C C . ARG A 1 119 ? 9.921 13.186 13.702 1.00 28.60 119 ARG A C 1
ATOM 997 O O . ARG A 1 119 ? 10.006 13.202 12.465 1.00 27.50 119 ARG A O 1
ATOM 1005 N N . ARG A 1 120 ? 10.924 12.816 14.492 1.00 27.67 120 ARG A N 1
ATOM 1006 C CA . ARG A 1 120 ? 12.217 12.380 13.970 1.00 29.16 120 ARG A CA 1
ATOM 1007 C C . ARG A 1 120 ? 12.023 11.182 13.055 1.00 27.68 120 ARG A C 1
ATOM 1008 O O . ARG A 1 120 ? 12.737 11.043 12.065 1.00 29.37 120 ARG A O 1
ATOM 1016 N N . LEU A 1 121 ? 11.046 10.324 13.373 1.00 26.00 121 LEU A N 1
ATOM 1017 C CA . LEU A 1 121 ? 10.835 9.097 12.596 1.00 25.95 121 LEU A CA 1
ATOM 1018 C C . LEU A 1 121 ? 9.787 9.283 11.510 1.00 24.79 121 LEU A C 1
ATOM 1019 O O . LEU A 1 121 ? 9.498 8.353 10.779 1.00 25.88 121 LEU A O 1
ATOM 1024 N N . ASP A 1 122 ? 9.243 10.492 11.404 1.00 23.88 122 ASP A N 1
ATOM 1025 C CA . ASP A 1 122 ? 8.176 10.797 10.446 1.00 24.05 122 ASP A CA 1
ATOM 1026 C C . ASP A 1 122 ? 6.979 9.825 10.534 1.00 24.06 122 ASP A C 1
ATOM 1027 O O . ASP A 1 122 ? 6.483 9.343 9.519 1.00 22.94 122 ASP A O 1
ATOM 1032 N N . LEU A 1 123 ? 6.547 9.523 11.762 1.00 22.84 123 LEU A N 1
ATOM 1033 C CA . LEU A 1 123 ? 5.387 8.630 12.002 1.00 23.40 123 LEU A CA 1
ATOM 1034 C C . LEU A 1 123 ? 4.217 9.426 12.546 1.00 22.89 123 LEU A C 1
ATOM 1035 O O . LEU A 1 123 ? 3.100 8.936 12.614 1.00 23.62 123 LEU A O 1
ATOM 1040 N N . GLU A 1 124 ? 4.467 10.696 12.886 1.00 22.77 124 GLU A N 1
ATOM 1041 C CA A GLU A 1 124 ? 3.439 11.526 13.474 0.50 22.96 124 GLU A CA 1
ATOM 1042 C CA B GLU A 1 124 ? 3.457 11.583 13.472 0.50 23.36 124 GLU A CA 1
ATOM 1043 C C . GLU A 1 124 ? 2.288 11.831 12.507 1.00 22.31 124 GLU A C 1
ATOM 1044 O O . GLU A 1 124 ? 1.135 11.903 12.891 1.00 22.55 124 GLU A O 1
ATOM 1055 N N . LYS A 1 125 ? 2.601 11.976 11.222 1.00 22.17 125 LYS A N 1
ATOM 1056 C CA . LYS A 1 125 ? 1.597 12.343 10.234 1.00 23.23 125 LYS A CA 1
ATOM 1057 C C . LYS A 1 125 ? 0.432 11.361 10.028 1.00 23.31 125 LYS A C 1
ATOM 1058 O O . LYS A 1 125 ? -0.648 11.736 9.517 1.00 24.37 125 LYS A O 1
ATOM 1064 N N . TYR A 1 126 ? 0.609 10.099 10.419 1.00 20.99 126 TYR A N 1
ATOM 1065 C CA . TYR A 1 126 ? -0.476 9.127 10.255 1.00 21.22 126 TYR A CA 1
ATOM 1066 C C . TYR A 1 126 ? -1.688 9.226 11.175 1.00 20.94 126 TYR A C 1
ATOM 1067 O O . TYR A 1 126 ? -2.801 8.735 10.858 1.00 21.23 126 TYR A O 1
ATOM 1076 N N . PHE A 1 127 ? -1.474 9.764 12.366 1.00 18.63 127 PHE A N 1
ATOM 1077 C CA . PHE A 1 127 ? -2.473 9.635 13.406 1.00 18.64 127 PHE A CA 1
ATOM 1078 C C . PHE A 1 127 ? -3.543 10.702 13.385 1.00 19.57 127 PHE A C 1
ATOM 1079 O O . PHE A 1 127 ? -3.246 11.875 13.162 1.00 20.72 127 PHE A O 1
ATOM 1087 N N . ASP A 1 128 ? -4.770 10.278 13.639 1.00 19.28 128 ASP A N 1
ATOM 1088 C CA . ASP A 1 128 ? -5.923 11.133 13.800 1.00 19.09 128 ASP A CA 1
ATOM 1089 C C . ASP A 1 128 ? -6.070 11.577 15.258 1.00 19.94 128 ASP A C 1
ATOM 1090 O O . ASP A 1 128 ? -6.476 12.718 15.554 1.00 20.45 128 ASP A O 1
ATOM 1095 N N . VAL A 1 129 ? -5.751 10.662 16.165 1.00 18.57 129 VAL A N 1
ATOM 1096 C CA . VAL A 1 129 ? -5.900 10.919 17.595 1.00 19.15 129 VAL A CA 1
ATOM 1097 C C . VAL A 1 129 ? -4.618 10.467 18.268 1.00 18.85 129 VAL A C 1
ATOM 1098 O O . VAL A 1 129 ? -4.121 9.357 17.992 1.00 18.47 129 VAL A O 1
ATOM 1110 N N . VAL A 1 131 ? -2.949 10.250 22.345 1.00 16.14 131 VAL A N 1
ATOM 1111 C CA . VAL A 1 131 ? -3.129 10.541 23.780 1.00 16.95 131 VAL A CA 1
ATOM 1112 C C . VAL A 1 131 ? -1.814 10.171 24.473 1.00 17.37 131 VAL A C 1
ATOM 1113 O O . VAL A 1 131 ? -1.216 9.117 24.146 1.00 18.29 131 VAL A O 1
ATOM 1117 N N . PHE A 1 132 ? -1.377 11.011 25.431 1.00 16.03 132 PHE A N 1
ATOM 1118 C CA . PHE A 1 132 ? -0.039 10.924 26.023 1.00 16.54 132 PHE A CA 1
ATOM 1119 C C . PHE A 1 132 ? -0.179 10.782 27.533 1.00 16.59 132 PHE A C 1
ATOM 1120 O O . PHE A 1 132 ? -1.239 11.033 28.069 1.00 17.55 132 PHE A O 1
ATOM 1128 N N . GLY A 1 133 ? 0.889 10.348 28.191 1.00 17.75 133 GLY A N 1
ATOM 1129 C CA . GLY A 1 133 ? 0.781 9.962 29.600 1.00 19.40 133 GLY A CA 1
ATOM 1130 C C . GLY A 1 133 ? 0.504 11.097 30.563 1.00 19.90 133 GLY A C 1
ATOM 1131 O O . GLY A 1 133 ? -0.062 10.894 31.668 1.00 21.09 133 GLY A O 1
ATOM 1132 N N . ASP A 1 134 ? 0.887 12.308 30.157 1.00 20.18 134 ASP A N 1
ATOM 1133 C CA . ASP A 1 134 ? 0.616 13.500 30.967 1.00 20.74 134 ASP A CA 1
ATOM 1134 C C . ASP A 1 134 ? -0.756 14.089 30.733 1.00 21.48 134 ASP A C 1
ATOM 1135 O O . ASP A 1 134 ? -1.034 15.208 31.180 1.00 22.18 134 ASP A O 1
ATOM 1140 N N . GLN A 1 135 ? -1.598 13.359 29.994 1.00 18.89 135 GLN A N 1
ATOM 1141 C CA . GLN A 1 135 ? -2.974 13.787 29.715 1.00 18.27 135 GLN A CA 1
ATOM 1142 C C . GLN A 1 135 ? -4.041 13.028 30.510 1.00 19.22 135 GLN A C 1
ATOM 1143 O O . GLN A 1 135 ? -5.234 13.267 30.324 1.00 20.31 135 GLN A O 1
ATOM 1149 N N . VAL A 1 136 ? -3.608 12.112 31.371 1.00 19.13 136 VAL A N 1
ATOM 1150 C CA . VAL A 1 136 ? -4.502 11.396 32.277 1.00 18.87 136 VAL A CA 1
ATOM 1151 C C . VAL A 1 136 ? -4.041 11.527 33.726 1.00 19.98 136 VAL A C 1
ATOM 1152 O O . VAL A 1 136 ? -2.846 11.737 33.964 1.00 21.20 136 VAL A O 1
ATOM 1156 N N . LYS A 1 137 ? -4.981 11.356 34.654 1.00 20.83 137 LYS A N 1
ATOM 1157 C CA . LYS A 1 137 ? -4.665 11.399 36.090 1.00 21.78 137 LYS A CA 1
ATOM 1158 C C . LYS A 1 137 ? -3.872 10.162 36.523 1.00 22.82 137 LYS A C 1
ATOM 1159 O O . LYS A 1 137 ? -2.829 10.269 37.197 1.00 23.45 137 LYS A O 1
ATOM 1165 N N . ASN A 1 138 ? -4.375 8.988 36.137 1.00 21.02 138 ASN A N 1
ATOM 11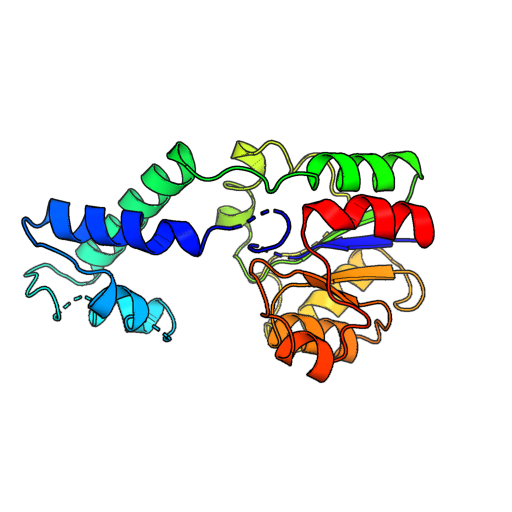66 C CA . ASN A 1 138 ? -3.796 7.691 36.519 1.00 21.02 138 ASN A CA 1
ATOM 1167 C C . ASN A 1 138 ? -3.391 6.933 35.270 1.00 21.09 138 ASN A C 1
ATOM 1168 O O . ASN A 1 138 ? -4.212 6.818 34.347 1.00 19.90 138 ASN A O 1
ATOM 1173 N N . GLY A 1 139 ? -2.138 6.462 35.216 1.00 20.39 139 GLY A N 1
ATOM 1174 C CA . GLY A 1 139 ? -1.647 5.803 33.988 1.00 20.53 139 GLY A CA 1
ATOM 1175 C C . GLY A 1 139 ? -1.924 4.299 34.018 1.00 20.02 139 GLY A C 1
ATOM 1176 O O . GLY A 1 139 ? -2.586 3.799 34.915 1.00 18.83 139 GLY A O 1
ATOM 1177 N N . LYS A 1 140 ? -1.431 3.591 33.007 1.00 21.69 140 LYS A N 1
ATOM 1178 C CA . LYS A 1 140 ? -1.598 2.112 32.929 1.00 21.72 140 LYS A CA 1
ATOM 1179 C C . LYS A 1 140 ? -1.170 1.463 34.258 1.00 22.50 140 LYS A C 1
ATOM 1180 O O . LYS A 1 140 ? -0.141 1.901 34.830 1.00 25.44 140 LYS A O 1
ATOM 1186 N N . PRO A 1 141 ? -1.905 0.437 34.763 1.00 21.35 141 PRO A N 1
ATOM 1187 C CA . PRO A 1 141 ? -2.995 -0.297 34.109 1.00 20.82 141 PRO A CA 1
ATOM 1188 C C . PRO A 1 141 ? -4.382 0.308 34.228 1.00 19.93 141 PRO A C 1
ATOM 1189 O O . PRO A 1 141 ? -5.365 -0.334 33.833 1.00 19.88 141 PRO A O 1
ATOM 1193 N N . ASP A 1 142 ? -4.485 1.534 34.751 1.00 18.38 142 ASP A N 1
ATOM 1194 C CA . ASP A 1 142 ? -5.804 2.175 34.875 1.00 17.86 142 ASP A CA 1
ATOM 1195 C C . ASP A 1 142 ? -6.335 2.352 33.421 1.00 16.87 142 ASP A C 1
ATOM 1196 O O . ASP A 1 142 ? -5.533 2.644 32.522 1.00 16.19 142 ASP A O 1
ATOM 1201 N N . PRO A 1 143 ? -7.645 2.090 33.182 1.00 17.24 143 PRO A N 1
ATOM 1202 C CA . PRO A 1 143 ? -8.165 2.246 31.800 1.00 17.18 143 PRO A CA 1
ATOM 1203 C C . PRO A 1 143 ? -8.298 3.714 31.321 1.00 17.18 143 PRO A C 1
ATOM 1204 O O . PRO A 1 143 ? -8.606 3.921 30.127 1.00 16.15 143 PRO A O 1
ATOM 1208 N N . GLU A 1 144 ? -8.051 4.700 32.198 1.00 16.43 144 GLU A N 1
ATOM 1209 C CA . GLU A 1 144 ? -8.170 6.124 31.807 1.00 16.69 144 GLU A CA 1
ATOM 1210 C C . GLU A 1 144 ? -7.622 6.468 30.405 1.00 16.82 144 GLU A C 1
ATOM 1211 O O . GLU A 1 144 ? -8.309 7.124 29.577 1.00 17.22 144 GLU A O 1
ATOM 1217 N N . ILE A 1 145 ? -6.387 6.062 30.134 1.00 15.99 145 ILE A N 1
ATOM 1218 C CA . ILE A 1 145 ? -5.765 6.413 28.864 1.00 15.40 145 ILE A CA 1
ATOM 1219 C C . ILE A 1 145 ? -6.520 5.875 27.642 1.00 15.73 145 ILE A C 1
ATOM 1220 O O . ILE A 1 145 ? -6.710 6.597 26.672 1.00 16.01 145 ILE A O 1
ATOM 1225 N N . TYR A 1 146 ? -6.959 4.613 27.715 1.00 15.64 146 TYR A N 1
ATOM 1226 C CA . TYR A 1 146 ? -7.746 4.056 26.592 1.00 15.86 146 TYR A CA 1
ATOM 1227 C C . TYR A 1 146 ? -9.145 4.641 26.520 1.00 15.50 146 TYR A C 1
ATOM 1228 O O . TYR A 1 146 ? -9.659 4.813 25.429 1.00 14.18 146 TYR A O 1
ATOM 1237 N N . LEU A 1 147 ? -9.766 4.917 27.668 1.00 16.24 147 LEU A N 1
ATOM 1238 C CA . LEU A 1 147 ? -11.084 5.616 27.691 1.00 16.53 147 LEU A CA 1
ATOM 1239 C C . LEU A 1 147 ? -10.977 6.980 26.993 1.00 17.88 147 LEU A C 1
ATOM 1240 O O . LEU A 1 147 ? -11.876 7.369 26.218 1.00 18.92 147 LEU A O 1
ATOM 1245 N N . LEU A 1 148 ? -9.877 7.710 27.223 1.00 18.04 148 LEU A N 1
ATOM 1246 C CA . LEU A 1 148 ? -9.681 9.016 26.576 1.00 18.01 148 LEU A CA 1
ATOM 1247 C C . LEU A 1 148 ? -9.444 8.851 25.059 1.00 17.95 148 LEU A C 1
ATOM 1248 O O . LEU A 1 148 ? -9.967 9.640 24.250 1.00 19.29 148 LEU A O 1
ATOM 1253 N N . VAL A 1 149 ? -8.676 7.826 24.668 1.00 16.98 149 VAL A N 1
ATOM 1254 C CA . VAL A 1 149 ? -8.502 7.528 23.228 1.00 17.12 149 VAL A CA 1
ATOM 1255 C C . VAL A 1 149 ? -9.864 7.265 22.575 1.00 18.12 149 VAL A C 1
ATOM 1256 O O . VAL A 1 149 ? -10.131 7.818 21.479 1.00 18.24 149 VAL A O 1
ATOM 1260 N N . LEU A 1 150 ? -10.698 6.429 23.222 1.00 17.71 150 LEU A N 1
ATOM 1261 C CA . LEU A 1 150 ? -12.046 6.104 22.724 1.00 17.86 150 LEU A CA 1
ATOM 1262 C C . LEU A 1 150 ? -12.904 7.365 22.620 1.00 18.98 150 LEU A C 1
ATOM 1263 O O . LEU A 1 150 ? -13.617 7.555 21.647 1.00 18.13 150 LEU A O 1
ATOM 1268 N N . GLU A 1 151 ? -12.783 8.224 23.633 1.00 19.20 151 GLU A N 1
ATOM 1269 C CA . GLU A 1 151 ? -13.516 9.499 23.664 1.00 20.41 151 GLU A CA 1
ATOM 1270 C C . GLU A 1 151 ? -13.156 10.392 22.518 1.00 20.30 151 GLU A C 1
ATOM 1271 O O . GLU A 1 151 ? -14.053 10.919 21.841 1.00 21.70 151 GLU A O 1
ATOM 1277 N N . ARG A 1 152 ? -11.856 10.607 22.313 1.00 20.20 152 ARG A N 1
ATOM 1278 C CA . ARG A 1 152 ? -11.372 11.473 21.280 1.00 21.33 152 ARG A CA 1
ATOM 1279 C C . ARG A 1 152 ? -11.664 10.903 19.875 1.00 21.44 152 ARG A C 1
ATOM 1280 O O . ARG A 1 152 ? -11.903 11.657 18.940 1.00 22.66 152 ARG A O 1
ATOM 1288 N N . LEU A 1 153 ? -11.645 9.575 19.734 1.00 20.03 153 LEU A N 1
ATOM 1289 C CA . LEU A 1 153 ? -11.997 8.943 18.453 1.00 20.71 153 LEU A CA 1
ATOM 1290 C C . LEU A 1 153 ? -13.523 8.937 18.184 1.00 21.50 153 LEU A C 1
ATOM 1291 O O . LEU A 1 153 ? -13.965 8.792 17.023 1.00 22.20 153 LEU A O 1
ATOM 1296 N N . ASN A 1 154 ? -14.288 9.067 19.259 1.00 20.93 154 ASN A N 1
ATOM 1297 C CA . ASN A 1 154 ? -15.730 8.869 19.256 1.00 22.33 154 ASN A CA 1
ATOM 1298 C C . ASN A 1 154 ? -16.134 7.523 18.631 1.00 22.97 154 ASN A C 1
ATOM 1299 O O . ASN A 1 154 ? -16.926 7.448 17.651 1.00 22.59 154 ASN A O 1
ATOM 1304 N N . VAL A 1 155 ? -15.544 6.453 19.169 1.00 22.22 155 VAL A N 1
ATOM 1305 C CA . VAL A 1 155 ? -15.833 5.080 18.724 1.00 22.80 155 VAL A CA 1
ATOM 1306 C C . VAL A 1 155 ? -16.061 4.158 19.925 1.00 22.18 155 VAL A C 1
ATOM 1307 O O . VAL A 1 155 ? -15.554 4.399 21.034 1.00 22.45 155 VAL A O 1
ATOM 1311 N N . VAL A 1 156 ? -16.834 3.099 19.710 1.00 21.31 156 VAL A N 1
ATOM 1312 C CA . VAL A 1 156 ? -17.148 2.114 20.758 1.00 20.52 156 VAL A CA 1
ATOM 1313 C C . VAL A 1 156 ? -15.999 1.099 20.854 1.00 20.46 156 VAL A C 1
ATOM 1314 O O . VAL A 1 156 ? -15.373 0.825 19.851 1.00 20.48 156 VAL A O 1
ATOM 1318 N N . PRO A 1 157 ? -15.711 0.579 22.060 1.00 20.97 157 PRO A N 1
ATOM 1319 C CA . PRO A 1 157 ? -14.555 -0.316 22.164 1.00 21.28 157 PRO A CA 1
ATOM 1320 C C . PRO A 1 157 ? -14.638 -1.620 21.361 1.00 21.40 157 PRO A C 1
ATOM 1321 O O . PRO A 1 157 ? -13.596 -2.156 20.987 1.00 21.37 157 PRO A O 1
ATOM 1325 N N . GLU A 1 158 ? -15.843 -2.100 21.058 1.00 22.70 158 GLU A N 1
ATOM 1326 C CA . GLU A 1 158 ? -15.956 -3.345 20.306 1.00 23.62 158 GLU A CA 1
ATOM 1327 C C . GLU A 1 158 ? -15.612 -3.147 18.818 1.00 23.37 158 GLU A C 1
ATOM 1328 O O . GLU A 1 158 ? -15.575 -4.118 18.074 1.00 24.34 158 GLU A O 1
ATOM 1334 N N . LYS A 1 159 ? -15.402 -1.900 18.402 1.00 22.49 159 LYS A N 1
ATOM 1335 C CA . LYS A 1 159 ? -15.016 -1.581 17.022 1.00 22.27 159 LYS A CA 1
ATOM 1336 C C . LYS A 1 159 ? -13.582 -1.067 16.855 1.00 21.51 159 LYS A C 1
ATOM 1337 O O . LYS A 1 159 ? -13.254 -0.475 15.812 1.00 21.81 159 LYS A O 1
ATOM 1343 N N . VAL A 1 160 ? -12.725 -1.328 17.850 1.00 19.68 160 VAL A N 1
ATOM 1344 C CA . VAL A 1 160 ? -11.297 -0.952 17.748 1.00 18.16 160 VAL A CA 1
ATOM 1345 C C . VAL A 1 160 ? -10.414 -2.185 17.909 1.00 17.96 160 VAL A C 1
ATOM 1346 O O . VAL A 1 160 ? -10.807 -3.193 18.541 1.00 18.24 160 VAL A O 1
ATOM 1350 N N . VAL A 1 161 ? -9.237 -2.091 17.331 1.00 16.48 161 VAL A N 1
ATOM 1351 C CA . VAL A 1 161 ? -8.180 -3.100 17.549 1.00 17.07 161 VAL A CA 1
ATOM 1352 C C . VAL A 1 161 ? -7.013 -2.357 18.213 1.00 16.42 161 VAL A C 1
ATOM 1353 O O . VAL A 1 161 ? -6.721 -1.223 17.851 1.00 17.01 161 VAL A O 1
ATOM 1357 N N . VAL A 1 162 ? -6.382 -2.971 19.222 1.00 16.17 162 VAL A N 1
ATOM 1358 C CA . VAL A 1 162 ? -5.261 -2.328 19.923 1.00 15.63 162 VAL A CA 1
ATOM 1359 C C . VAL A 1 162 ? -4.012 -3.183 19.753 1.00 15.13 162 VAL A C 1
ATOM 1360 O O . VAL A 1 162 ? -4.123 -4.411 19.813 1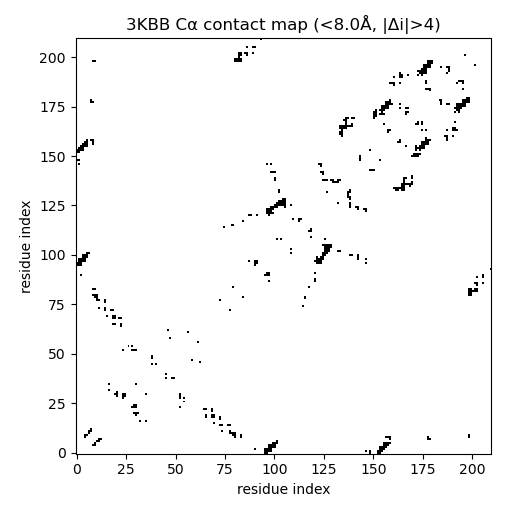.00 16.09 162 VAL A O 1
ATOM 1364 N N . PHE A 1 163 ? -2.852 -2.559 19.584 1.00 15.10 163 PHE A N 1
ATOM 1365 C CA . PHE A 1 163 ? -1.546 -3.245 19.572 1.00 15.58 163 PHE A CA 1
ATOM 1366 C C . PHE A 1 163 ? -0.760 -2.737 20.767 1.00 15.40 163 PHE A C 1
ATOM 1367 O O . PHE A 1 163 ? -0.371 -1.539 20.852 1.00 15.21 163 PHE A O 1
ATOM 1375 N N . GLU A 1 164 ? -0.545 -3.648 21.715 1.00 15.49 164 GLU A N 1
ATOM 1376 C CA . GLU A 1 164 ? 0.019 -3.281 22.984 1.00 15.75 164 GLU A CA 1
ATOM 1377 C C . GLU A 1 164 ? 1.253 -4.126 23.257 1.00 17.91 164 GLU A C 1
ATOM 1378 O O . GLU A 1 164 ? 1.409 -5.168 22.680 1.00 19.84 164 GLU A O 1
ATOM 1384 N N . ASP A 1 165 ? 2.131 -3.703 24.146 1.00 19.15 165 ASP A N 1
ATOM 1385 C CA . ASP A 1 165 ? 3.376 -4.455 24.331 1.00 19.87 165 ASP A CA 1
ATOM 1386 C C . ASP A 1 165 ? 3.718 -4.663 25.810 1.00 19.60 165 ASP A C 1
ATOM 1387 O O . ASP A 1 165 ? 4.763 -5.230 26.129 1.00 20.66 165 ASP A O 1
ATOM 1392 N N . SER A 1 166 ? 2.861 -4.200 26.706 1.00 18.48 166 SER A N 1
ATOM 1393 C CA . SER A 1 166 ? 3.102 -4.481 28.155 1.00 19.90 166 SER A CA 1
ATOM 1394 C C . SER A 1 166 ? 1.879 -5.068 28.861 1.00 20.61 166 SER A C 1
ATOM 1395 O O . SER A 1 166 ? 0.739 -4.830 28.457 1.00 20.08 166 SER A O 1
ATOM 1398 N N . LYS A 1 167 ? 2.125 -5.822 29.926 1.00 19.87 167 LYS A N 1
ATOM 1399 C CA . LYS A 1 167 ? 1.035 -6.343 30.775 1.00 20.02 167 LYS A CA 1
ATOM 1400 C C . LYS A 1 167 ? 0.107 -5.198 31.180 1.00 18.68 167 LYS A C 1
ATOM 1401 O O . LYS A 1 167 ? -1.114 -5.310 31.028 1.00 18.23 167 LYS A O 1
ATOM 1407 N N . SER A 1 168 ? 0.678 -4.109 31.712 1.00 17.81 168 SER A N 1
ATOM 1408 C CA . SER A 1 168 ? -0.141 -2.996 32.201 1.00 19.02 168 SER A CA 1
ATOM 1409 C C . SER A 1 168 ? -0.928 -2.332 31.085 1.00 17.39 168 SER A C 1
ATOM 1410 O O . SER A 1 168 ? -2.073 -1.932 31.313 1.00 17.92 168 SER A O 1
ATOM 1413 N N . GLY A 1 169 ? -0.345 -2.293 29.891 1.00 18.04 169 GLY A N 1
ATOM 1414 C CA . GLY A 1 169 ? -1.047 -1.732 28.680 1.00 16.22 169 GLY A CA 1
ATOM 1415 C C . GLY A 1 169 ? -2.246 -2.604 28.274 1.00 16.48 169 GLY A C 1
ATOM 1416 O O . GLY A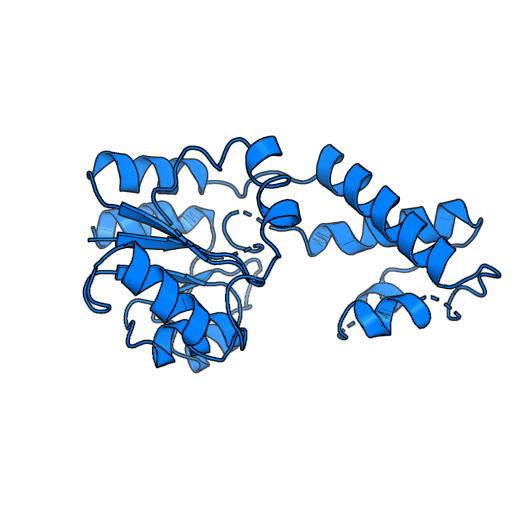 1 169 ? -3.371 -2.143 28.016 1.00 16.33 169 GLY A O 1
ATOM 1417 N N . VAL A 1 170 ? -2.009 -3.904 28.225 1.00 14.44 170 VAL A N 1
ATOM 1418 C CA . VAL A 1 170 ? -3.107 -4.826 27.909 1.00 14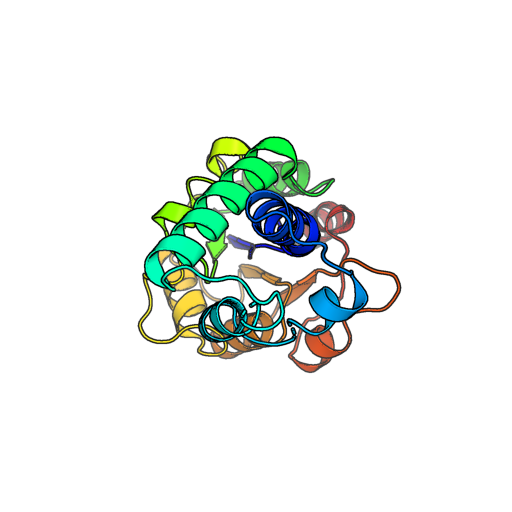.94 170 VAL A CA 1
ATOM 1419 C C . VAL A 1 170 ? -4.198 -4.763 28.947 1.00 15.33 170 VAL A C 1
ATOM 1420 O O . VAL A 1 170 ? -5.372 -4.715 28.616 1.00 15.39 170 VAL A O 1
ATOM 1424 N N . GLU A 1 171 ? -3.823 -4.741 30.227 1.00 14.74 171 GLU A N 1
ATOM 1425 C CA . GLU A 1 171 ? -4.817 -4.611 31.275 1.00 16.10 171 GLU A CA 1
ATOM 1426 C C . GLU A 1 171 ? -5.658 -3.345 31.122 1.00 15.34 171 GLU A C 1
ATOM 1427 O O . GLU A 1 171 ? -6.887 -3.388 31.284 1.00 16.24 171 GLU A O 1
ATOM 1433 N N . ALA A 1 172 ? -4.992 -2.236 30.794 1.00 14.80 172 ALA A N 1
ATOM 1434 C CA . ALA A 1 172 ? -5.677 -0.956 30.677 1.00 15.12 172 ALA A CA 1
ATOM 1435 C C . ALA A 1 172 ? -6.712 -0.978 29.524 1.00 13.65 172 ALA A C 1
ATOM 1436 O O . ALA A 1 172 ? -7.893 -0.564 29.711 1.00 14.20 172 ALA A O 1
ATOM 1438 N N . ALA A 1 173 ? -6.292 -1.496 28.373 1.00 14.39 173 ALA A N 1
ATOM 1439 C CA . ALA A 1 173 ? -7.203 -1.541 27.229 1.00 15.19 173 ALA A CA 1
ATOM 1440 C C . ALA A 1 173 ? -8.370 -2.486 27.537 1.00 15.23 173 ALA A C 1
ATOM 1441 O O . ALA A 1 173 ? -9.517 -2.161 27.263 1.00 16.87 173 ALA A O 1
ATOM 1443 N N . LYS A 1 174 ? -8.079 -3.640 28.106 1.00 16.16 174 LYS A N 1
ATOM 1444 C CA . LYS A 1 174 ? -9.153 -4.583 28.489 1.00 17.43 174 LYS A CA 1
ATOM 1445 C C . LYS A 1 174 ? -10.162 -3.971 29.487 1.00 18.18 174 LYS A C 1
ATOM 1446 O O . LYS A 1 174 ? -11.406 -4.102 29.322 1.00 18.63 174 LYS A O 1
ATOM 1452 N N . SER A 1 175 ? -9.634 -3.299 30.506 1.00 18.18 175 SER A N 1
ATOM 1453 C CA . SER A 1 175 ? -10.483 -2.618 31.498 1.00 18.73 175 SER A CA 1
ATOM 1454 C C . SER A 1 175 ? -11.329 -1.498 30.912 1.00 19.34 175 SER A C 1
ATOM 1455 O O . SER A 1 175 ? -12.404 -1.222 31.460 1.00 20.09 175 SER A O 1
ATOM 1458 N N . ALA A 1 176 ? -10.888 -0.906 29.790 1.00 18.28 176 ALA A N 1
ATOM 1459 C CA . AL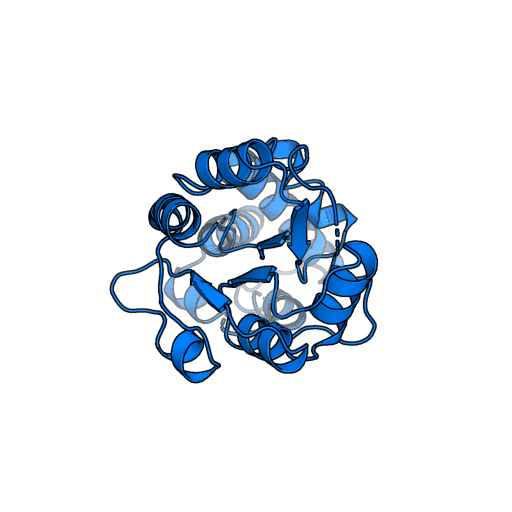A A 1 176 ? -11.648 0.103 29.051 1.00 19.04 176 ALA A CA 1
ATOM 1460 C C . ALA A 1 176 ? -12.731 -0.528 28.183 1.00 18.55 176 ALA A C 1
ATOM 1461 O O . ALA A 1 176 ? -13.457 0.187 27.516 1.00 20.19 176 ALA A O 1
ATOM 1463 N N . GLY A 1 177 ? -12.810 -1.857 28.169 1.00 18.88 177 GLY A N 1
ATOM 1464 C CA . GLY A 1 177 ? -13.854 -2.584 27.435 1.00 19.28 177 GLY A CA 1
ATOM 1465 C C . GLY A 1 177 ? -13.479 -3.062 26.044 1.00 19.39 177 GLY A C 1
ATOM 1466 O O . GLY A 1 177 ? -14.323 -3.601 25.312 1.00 19.93 177 GLY A O 1
ATOM 1467 N N . ILE A 1 178 ? -12.194 -2.905 25.685 1.00 17.97 178 ILE A N 1
ATOM 1468 C CA . ILE A 1 178 ? -11.679 -3.299 24.384 1.00 17.03 178 ILE A CA 1
ATOM 1469 C C . ILE A 1 178 ? -11.282 -4.791 24.435 1.00 18.61 178 ILE A C 1
ATOM 1470 O O . ILE A 1 178 ? -10.490 -5.212 25.290 1.00 20.12 178 ILE A O 1
ATOM 1475 N N . GLU A 1 179 ? -11.823 -5.567 23.505 1.00 19.59 179 GLU A N 1
ATOM 1476 C CA . GLU A 1 179 ? -11.538 -7.023 23.475 1.00 20.54 179 GLU A CA 1
ATOM 1477 C C . GLU A 1 179 ? -10.419 -7.422 22.520 1.00 19.86 179 GLU A C 1
ATOM 1478 O O . GLU A 1 179 ? -9.628 -8.341 22.813 1.00 20.16 179 GLU A O 1
ATOM 1484 N N . ARG A 1 180 ? -10.369 -6.766 21.364 1.00 18.72 180 ARG A N 1
ATOM 1485 C CA . ARG A 1 180 ? -9.394 -7.119 20.340 1.00 18.61 180 ARG A CA 1
ATOM 1486 C C . ARG A 1 180 ? -8.029 -6.480 20.588 1.00 18.66 180 ARG A C 1
ATOM 1487 O O . ARG A 1 180 ? -7.702 -5.436 19.979 1.00 18.06 180 ARG A O 1
ATOM 1495 N N . ILE A 1 181 ? -7.264 -7.088 21.496 1.00 16.33 181 ILE A N 1
ATOM 1496 C CA . ILE A 1 181 ? -5.936 -6.584 21.883 1.00 16.38 181 ILE A CA 1
ATOM 1497 C C . ILE A 1 181 ? -4.869 -7.568 21.442 1.00 17.26 181 ILE A C 1
ATOM 1498 O O . ILE A 1 181 ? -4.942 -8.754 21.822 1.00 16.64 181 ILE A O 1
ATOM 1503 N N . TYR A 1 182 ? -3.926 -7.124 20.614 1.00 16.21 182 TYR A N 1
ATOM 1504 C CA . TYR A 1 182 ? -2.830 -7.982 20.184 1.00 17.26 182 TYR A CA 1
ATOM 1505 C C . TYR A 1 182 ? -1.607 -7.624 21.007 1.00 17.55 182 TYR A C 1
ATOM 1506 O O . TYR A 1 182 ? -1.323 -6.433 21.234 1.00 16.24 182 TYR A O 1
ATOM 1515 N N . GLY A 1 183 ? -0.882 -8.635 21.468 1.00 17.59 183 GLY A N 1
ATOM 1516 C CA . GLY A 1 183 ? 0.338 -8.384 22.199 1.00 17.91 183 GLY A CA 1
ATOM 1517 C C . GLY A 1 183 ? 1.529 -8.409 21.262 1.00 18.43 183 GLY A C 1
ATOM 1518 O O . GLY A 1 183 ? 1.787 -9.404 20.581 1.00 20.34 183 GLY A O 1
ATOM 1519 N N . VAL A 1 184 ? 2.278 -7.313 21.237 1.00 16.87 184 VAL A N 1
ATOM 1520 C CA . VAL A 1 184 ? 3.419 -7.164 20.329 1.00 18.23 184 VAL A CA 1
ATOM 1521 C C . VAL A 1 184 ? 4.699 -7.570 21.032 1.00 19.32 184 VAL A C 1
ATOM 1522 O O . VAL A 1 184 ? 4.996 -7.060 22.112 1.00 19.01 184 VAL A O 1
ATOM 1526 N N . VAL A 1 185 ? 5.435 -8.513 20.435 1.00 20.42 185 VAL A N 1
ATOM 1527 C CA . VAL A 1 185 ? 6.578 -9.112 21.124 1.00 23.22 185 VAL A CA 1
ATOM 1528 C C . VAL A 1 185 ? 7.828 -8.947 20.296 1.00 25.62 185 VAL A C 1
ATOM 1529 O O . VAL A 1 185 ? 7.767 -8.684 19.101 1.00 25.89 185 VAL A O 1
ATOM 1533 N N . HIS A 1 186 ? 8.977 -9.159 20.931 1.00 29.71 186 HIS A N 1
ATOM 1534 C CA . HIS A 1 186 ? 10.227 -8.810 20.300 1.00 33.03 186 HIS A CA 1
ATOM 1535 C C . HIS A 1 186 ? 11.275 -9.887 20.220 1.00 34.37 186 HIS A C 1
ATOM 1536 O O . HIS A 1 186 ? 12.320 -9.669 19.599 1.00 35.29 186 HIS A O 1
ATOM 1543 N N . SER A 1 187 ? 10.991 -11.042 20.806 0.80 34.71 187 SER A N 1
ATOM 1544 C CA . SER A 1 187 ? 12.023 -12.063 20.961 0.80 35.02 187 SER A CA 1
ATOM 1545 C C . SER A 1 187 ? 11.459 -13.444 20.724 0.80 34.54 187 SER A C 1
ATOM 1546 O O . SER A 1 187 ? 10.301 -13.588 20.334 0.80 34.03 187 SER A O 1
ATOM 1549 N N . LEU A 1 188 ? 12.299 -14.449 20.968 0.80 34.21 188 LEU A N 1
ATOM 1550 C CA . LEU A 1 188 ? 11.980 -15.831 20.659 0.80 33.93 188 LEU A CA 1
ATOM 1551 C C . LEU A 1 188 ? 10.702 -16.314 21.366 0.80 33.19 188 LEU A C 1
ATOM 1552 O O . LEU A 1 188 ? 9.841 -16.883 20.726 0.80 33.16 188 LEU A O 1
ATOM 1557 N N . ASN A 1 189 ? 10.580 -16.063 22.668 1.00 33.57 189 ASN A N 1
ATOM 1558 C CA . ASN A 1 189 ? 9.415 -16.598 23.444 1.00 32.75 189 ASN A CA 1
ATOM 1559 C C . ASN A 1 189 ? 8.786 -15.739 24.503 1.00 32.02 189 ASN A C 1
ATOM 1560 O O . ASN A 1 189 ? 8.121 -16.246 25.415 1.00 32.17 189 ASN A O 1
ATOM 1565 N N . ASP A 1 190 ? 8.968 -14.429 24.384 1.00 30.39 190 ASP A N 1
ATOM 1566 C CA . ASP A 1 190 ? 8.298 -13.523 25.285 1.00 29.07 190 ASP A CA 1
ATOM 1567 C C . ASP A 1 190 ? 6.817 -13.471 24.884 1.00 28.06 190 ASP A C 1
ATOM 1568 O O . ASP A 1 190 ? 6.421 -13.880 23.757 1.00 27.78 190 ASP A O 1
ATOM 1573 N N . GLY A 1 191 ? 6.018 -13.004 25.830 1.00 26.52 191 GLY A N 1
ATOM 1574 C CA . GLY A 1 191 ? 4.634 -12.633 25.568 1.00 25.23 191 GLY A CA 1
ATOM 1575 C C . GLY A 1 191 ? 3.587 -13.359 26.374 1.00 24.02 191 GLY A C 1
ATOM 1576 O O . GLY A 1 191 ? 2.401 -13.017 26.317 1.00 23.12 191 GLY A O 1
ATOM 1577 N N . LYS A 1 192 ? 4.000 -14.374 27.134 1.00 23.09 192 LYS A N 1
ATOM 1578 C CA . LYS A 1 192 ? 3.043 -15.086 27.978 1.00 22.66 192 LYS A CA 1
ATOM 1579 C C . LYS A 1 192 ? 2.238 -14.168 28.902 1.00 22.06 192 LYS A C 1
ATOM 1580 O O . LYS A 1 192 ? 1.014 -14.330 29.058 1.00 20.52 192 LYS A O 1
ATOM 1586 N N . ALA A 1 193 ? 2.917 -13.179 29.478 1.00 20.88 193 ALA A N 1
ATOM 1587 C CA . ALA A 1 193 ? 2.262 -12.207 30.377 1.00 21.27 193 ALA A CA 1
ATOM 1588 C C . ALA A 1 193 ? 1.186 -11.368 29.653 1.00 20.96 193 ALA A C 1
ATOM 1589 O O . ALA A 1 193 ? 0.144 -11.020 30.243 1.00 21.28 193 ALA A O 1
ATOM 1591 N N . LEU A 1 194 ? 1.439 -11.054 28.386 1.00 20.22 194 LEU A N 1
ATOM 1592 C CA . LEU A 1 194 ? 0.460 -10.313 27.578 1.00 18.98 194 LEU A CA 1
ATOM 1593 C C . LEU A 1 194 ? -0.776 -11.183 27.334 1.00 18.37 194 LEU A C 1
ATOM 1594 O O . LEU A 1 194 ? -1.897 -10.724 27.441 1.00 18.46 194 LEU A O 1
ATOM 1599 N N . LEU A 1 195 ? -0.572 -12.465 27.055 1.00 17.94 195 LEU A N 1
ATOM 1600 C CA . LEU A 1 195 ? -1.711 -13.355 26.851 1.00 18.31 195 LEU A CA 1
ATOM 1601 C C . LEU A 1 195 ? -2.485 -13.511 28.149 1.00 19.40 195 LEU A C 1
ATOM 1602 O O . LEU A 1 195 ? -3.736 -13.498 28.166 1.00 19.76 195 LEU A O 1
ATOM 1607 N N . GLU A 1 196 ? -1.766 -13.661 29.256 1.00 19.92 196 GLU A N 1
ATOM 1608 C CA . GLU A 1 196 ? -2.463 -13.806 30.534 1.00 22.19 196 GLU A CA 1
ATOM 1609 C C . GLU A 1 196 ? -3.278 -12.576 30.884 1.00 21.82 196 GLU A C 1
ATOM 1610 O O . GLU A 1 196 ? -4.331 -12.697 31.494 1.00 24.18 196 GLU A O 1
ATOM 1616 N N . ALA A 1 197 ? -2.806 -11.392 30.473 1.00 22.01 197 ALA A N 1
ATOM 1617 C CA . ALA A 1 197 ? -3.562 -10.149 30.696 1.00 21.55 197 ALA A CA 1
ATOM 1618 C C . ALA A 1 197 ? -4.773 -9.971 29.766 1.00 22.21 197 ALA A C 1
ATOM 1619 O O . ALA A 1 197 ? -5.570 -9.029 29.960 1.00 22.18 197 ALA A O 1
ATOM 1621 N N . GLY A 1 198 ? -4.887 -10.820 28.738 1.00 20.53 198 GLY A N 1
ATOM 1622 C CA . GLY A 1 198 ? -6.048 -10.769 27.861 1.00 20.52 198 GLY A CA 1
ATOM 1623 C C . GLY A 1 198 ? -5.778 -10.526 26.400 1.00 19.13 198 GLY A C 1
ATOM 1624 O O . GLY A 1 198 ? -6.731 -10.461 25.592 1.00 19.21 198 GLY A O 1
ATOM 1625 N N . ALA A 1 199 ? -4.505 -10.459 26.019 1.00 18.12 199 ALA A N 1
ATOM 1626 C CA . ALA A 1 199 ? -4.216 -10.328 24.580 1.00 17.08 199 ALA A CA 1
ATOM 1627 C C . ALA A 1 199 ? -4.765 -11.574 23.833 1.00 18.64 199 ALA A C 1
ATOM 1628 O O . ALA A 1 199 ? -4.729 -12.712 24.365 1.00 18.23 199 ALA A O 1
ATOM 1630 N N . VAL A 1 200 ? -5.278 -11.356 22.630 1.00 17.77 200 VAL A N 1
ATOM 1631 C CA . VAL A 1 200 ? -5.946 -12.443 21.883 1.00 19.46 200 VAL A CA 1
ATOM 1632 C C . VAL A 1 200 ? -4.971 -13.229 20.994 1.00 18.81 200 VAL A C 1
ATOM 1633 O O . VAL A 1 200 ? -5.302 -14.312 20.490 1.00 19.02 200 VAL A O 1
ATOM 1637 N N . ALA A 1 201 ? -3.748 -12.715 20.878 1.00 18.68 201 ALA A N 1
ATOM 1638 C CA . ALA A 1 201 ? -2.721 -13.325 20.085 1.00 16.77 201 ALA A CA 1
ATOM 1639 C C . ALA A 1 201 ? -1.469 -12.513 20.264 1.00 18.44 201 ALA A C 1
ATOM 1640 O O . ALA A 1 201 ? -1.536 -11.307 20.560 1.00 17.93 201 ALA A O 1
ATOM 1642 N N . LEU A 1 202 ? -0.340 -13.168 20.041 1.00 17.05 202 LEU A N 1
ATOM 1643 C CA . LEU A 1 202 ? 0.960 -12.488 19.998 1.00 18.60 202 LEU A CA 1
ATOM 1644 C C . LEU A 1 202 ? 1.410 -12.250 18.553 1.00 20.13 202 LEU A C 1
ATOM 1645 O O . LEU A 1 202 ? 1.224 -13.126 17.661 1.00 20.77 202 LEU A O 1
ATOM 1650 N N . VAL A 1 203 ? 2.008 -11.086 18.306 1.00 19.01 203 VAL A N 1
ATOM 1651 C CA . VAL A 1 203 ? 2.555 -10.781 16.994 1.00 20.38 203 VAL A CA 1
ATOM 1652 C C . VAL A 1 203 ? 3.861 -10.012 17.080 1.00 20.85 203 VAL A C 1
ATOM 1653 O O . VAL A 1 203 ? 4.028 -9.212 17.991 1.00 21.68 203 VAL A O 1
ATOM 1657 N N . LYS A 1 204 ? 4.766 -10.236 16.125 1.00 21.89 204 LYS A N 1
ATOM 1658 C CA . LYS A 1 204 ? 5.949 -9.356 15.961 1.00 23.63 204 LYS A CA 1
ATOM 1659 C C . LYS A 1 204 ? 5.509 -8.103 15.183 1.00 22.74 204 LYS A C 1
ATOM 1660 O O . LYS A 1 204 ? 4.496 -8.122 14.496 1.00 22.48 204 LYS A O 1
ATOM 1666 N N . PRO A 1 205 ? 6.232 -6.989 15.325 1.00 23.87 205 PRO A N 1
ATOM 1667 C CA . PRO A 1 205 ? 5.861 -5.770 14.605 1.00 24.37 205 PRO A CA 1
ATOM 1668 C C . PRO A 1 205 ? 5.646 -6.023 13.115 1.00 24.70 205 PRO A C 1
ATOM 1669 O O . PRO A 1 205 ? 4.674 -5.528 12.548 1.00 24.84 205 PRO A O 1
ATOM 1673 N N . GLU A 1 206 ? 6.529 -6.819 12.510 1.00 26.10 206 GLU A N 1
ATOM 1674 C CA . GLU A 1 206 ? 6.422 -7.200 11.087 1.00 27.12 206 GLU A CA 1
ATOM 1675 C C . GLU A 1 206 ? 5.158 -7.948 10.751 1.00 26.69 206 GLU A C 1
ATOM 1676 O O . GLU A 1 206 ? 4.812 -8.029 9.590 1.00 28.32 206 GLU A O 1
ATOM 1682 N N . GLU A 1 207 ? 4.501 -8.550 11.746 1.00 26.36 207 GLU A N 1
ATOM 1683 C CA . GLU A 1 207 ? 3.294 -9.350 11.482 1.00 26.73 207 GLU A CA 1
ATOM 1684 C C . GLU A 1 207 ? 2.004 -8.539 11.608 1.00 24.98 207 GLU A C 1
ATOM 1685 O O . GLU A 1 207 ? 0.913 -9.037 11.340 1.00 24.48 207 GLU A O 1
ATOM 1691 N N . ILE A 1 208 ? 2.130 -7.285 12.031 1.00 23.70 208 ILE A N 1
ATOM 1692 C CA . ILE A 1 208 ? 0.933 -6.471 12.315 1.00 22.36 208 ILE A CA 1
ATOM 1693 C C . ILE A 1 208 ? 0.143 -6.222 11.018 1.00 21.78 208 ILE A C 1
ATOM 1694 O O . ILE A 1 208 ? -1.084 -6.299 11.001 1.00 22.53 208 ILE A O 1
ATOM 1699 N N . LEU A 1 209 ? 0.860 -5.952 9.937 1.00 22.26 209 LEU A N 1
ATOM 1700 C CA . LEU A 1 209 ? 0.192 -5.710 8.653 1.00 22.95 209 LEU A CA 1
ATOM 1701 C C . LEU A 1 209 ? -0.756 -6.845 8.253 1.00 23.49 209 LEU A C 1
ATOM 1702 O O . LEU A 1 209 ? -1.904 -6.610 7.944 1.00 22.83 209 LEU A O 1
ATOM 1707 N N . ASN A 1 210 ? -0.283 -8.093 8.284 1.00 24.07 210 ASN A N 1
ATOM 1708 C CA . ASN A 1 210 ? -1.159 -9.212 7.966 1.00 24.62 210 ASN A CA 1
ATOM 1709 C C . ASN A 1 210 ? -2.326 -9.403 8.940 1.00 23.20 210 ASN A C 1
ATOM 1710 O O . ASN A 1 210 ? -3.443 -9.769 8.529 1.00 23.77 210 ASN A O 1
ATOM 1715 N N . VAL A 1 211 ? -2.111 -9.112 10.225 1.00 22.25 211 VAL A N 1
ATOM 1716 C CA . VAL A 1 211 ? -3.257 -9.057 11.131 1.00 21.35 211 VAL A CA 1
ATOM 1717 C C . VAL A 1 211 ? -4.313 -8.056 10.632 1.00 21.13 211 VAL A C 1
ATOM 1718 O O . VAL A 1 211 ? -5.502 -8.361 10.605 1.00 21.40 211 VAL A O 1
ATOM 1722 N N . LEU A 1 212 ? -3.883 -6.857 10.258 1.00 21.01 212 LEU A N 1
ATOM 1723 C CA . LEU A 1 212 ? -4.853 -5.842 9.828 1.00 21.12 212 LEU A CA 1
ATOM 1724 C C . LEU A 1 212 ? -5.585 -6.287 8.561 1.00 22.06 212 LEU A C 1
ATOM 1725 O O . LEU A 1 212 ? -6.782 -6.068 8.449 1.00 21.63 212 LEU A O 1
ATOM 1730 N N . LYS A 1 213 ? -4.854 -6.915 7.629 1.00 24.52 213 LYS A N 1
ATOM 1731 C CA . LYS A 1 213 ? -5.475 -7.397 6.374 1.00 25.81 213 LYS A CA 1
ATOM 1732 C C . LYS A 1 213 ? -6.556 -8.456 6.701 1.00 26.62 213 LYS A C 1
ATOM 1733 O O . LYS A 1 213 ? -7.610 -8.538 6.055 1.00 27.46 213 LYS A O 1
ATOM 1739 N N . GLU A 1 214 ? -6.331 -9.225 7.760 1.00 26.70 214 GLU A N 1
ATOM 1740 C CA . GLU A 1 214 ? -7.273 -10.228 8.211 1.00 26.90 214 GLU A CA 1
ATOM 1741 C C . GLU A 1 214 ? -8.520 -9.604 8.850 1.00 26.98 214 GLU A C 1
ATOM 1742 O O . GLU A 1 214 ? -9.647 -10.024 8.546 1.00 26.79 214 GLU A O 1
ATOM 1748 N N . VAL A 1 215 ? -8.340 -8.596 9.730 1.00 25.85 215 VAL A N 1
ATOM 1749 C CA . VAL A 1 215 ? -9.451 -8.122 10.576 1.00 25.89 215 VAL A CA 1
ATOM 1750 C C . VAL A 1 215 ? -10.194 -6.846 10.129 1.00 26.34 215 VAL A C 1
ATOM 1751 O O . VAL A 1 215 ? -11.326 -6.589 10.591 1.00 26.46 215 VAL A O 1
ATOM 1755 N N . LEU A 1 216 ? -9.560 -6.035 9.298 1.00 26.89 216 LEU A N 1
ATOM 1756 C CA . LEU A 1 216 ? -10.205 -4.804 8.817 1.00 27.69 216 LEU A CA 1
ATOM 1757 C C . LEU A 1 216 ? -11.130 -5.068 7.639 1.00 30.20 216 LEU A C 1
ATOM 1758 O O . LEU A 1 216 ? -10.988 -6.077 6.939 1.00 31.46 216 LEU A O 1
#

InterPro domains:
  IPR006439 HAD hydrolase, subfamily IA [PR00413] (1-12)
  IPR006439 HAD hydrolase, subfamily IA [PR00413] (96-109)
  IPR006439 HAD hydrolase, subfamily IA [PR00413] (127-143)
  IPR006439 HAD hydrolase, subfamily IA [PR00413] (145-165)
  IPR006439 HAD hydrolase, subfamily IA [TIGR01509] (76-179)
  IPR006439 HAD hydrolase, subfamily IA [TIGR01549] (79-177)
  IPR023198 Phosphoglycolate phosphatase-like, domain 2 [G3DSA:1.10.150.240] (14-80)
  IPR023214 HAD superfamily [G3DSA:3.40.50.1000] (81-216)
  IPR036412 HAD-like superfamily [SSF56784] (1-214)
  IPR041492 Haloacid dehalogenase-like hydrolase [PF13419] (4-181)

Secondary structure (DSSP, 8-state):
-EEEE-------GGGHHHHHHHHHHHTT----HHHHHH----HHHHHHH--TT---S-HHHHHHHHHHHHHHHHHHH--PPTTHHHHHHHHHHTT-EEEE--SS-HHHHHHHHHHTT-GGG-----GGGSSS-TTSTHHHHHHHHHHT--GGGEEEEE-SHHHHHHHHHTT---EEEE--SSS--HHHHHTT-SEEE-GGGHHHHHHHH-

B-factor: mean 28.09, std 8.91, range [7.66, 55.29]

Foldseek 3Di:
DEEEEECLQLDLVVLLQVLLQVLLVVQVFGDDPVVVVVCVDDPVVSQVVSVVRVRPDDSVVSVVSSVVSSCVSCLVDPEGDPQQVVQLVVCVVVVHAYEYFYLADDVVVVVSCVSHVNVVSHPYFYNVRFPDDFLALRRVLVVCVSSVHDQQPYAYEEADLRVLNNSVVSVHQRYEHEDDDDDDDPSVVVSRHPYYDHSNCSNVVVVVPD

Radius of gyration: 18.27 Å; Cα contacts (8 Å, |Δi|>4): 346; chains: 1; bounding box: 53×34×40 Å

Organism: Thermotoga maritima (strain ATCC 43589 / DSM 3109 / JCM 10099 / NBRC 100826 / MSB8) (NCBI:txid243274)

CATH classification: 3.40.50.1000 (+1 more: 1.10.150.240)

Solvent-accessible surface area: 11138 Å² total